Protein 1AL3 (pdb70)

Radius of gyration: 18.87 Å; Cα contacts (8 Å, |Δi|>4): 494; chains: 1; bounding box: 35×57×41 Å

Sequence (237 aa):
TWPDKKGSSLYVATTHTQARYALPGVIKGFIIERYPRRVSSLHMHQGSPTTQIIAAEAVSKGNADFAIATEALHLLYDDLVMLPCYHWNRSIVVVTPEHPLATKGSSVVSIEELAQQYPLVTYTFGFTGRSELDTAFNRAGLTTPRRIVFTATDADVIKTYVRLGLGVGVIASMAVVDPVSDPDLVKLDDAANNGGIFSHSTTKKIGFRRSTFLRSYMYDFIQRRFAPHLLTRDVVDTAVALRSNEDIEAMFKDIKLPEK

Secondary structure (DSSP, 8-state):
----EEEEEEEE-HHHHHHTSHHHHHHHHHH-TEEEEEEEE--HHHHHHHHHTT--SEEEESS---TTS-EEEEEEEEE-EEEEE-TTSTTTTTS---HHHHHTSEEEEEPTTSTTHHHHHHHHHHHT---EEEEEESSHHHHHHHHHHTS-EEEEEGGG--TTT-TTSEEEE-BTTB--EEEEEEEETTPPP-HHHHHHHHHH-TT--HHHHHHHHH---HHHHHHHHHHS---B-

Foldseek 3Di:
DDADAEEAEEEEEQCCVPQQPPVLVVVLCVVHVRYHYHYHYDAQAVQLVCQVVVNHQKYKYLFDHDPPFQKQKAFFFKWAKWKKAFCPDPCQVVLADAPVRQQPKAEAEADPRADPVVQVVVLCVVVVGDHNHDHHDRDDVVSVVVSVVVPIMYIGIVSSDDCPVCVRMGIRHCDPRTDITTIIMMGGLPRDDDDSNQVSVCSSHVVSHPVLVVVSSVDRPVVVNVVVCVPPDHHYD

Solvent-accessible surface area: 11518 Å² total; per-residue (Å²): 138,123,110,29,166,20,46,0,71,0,1,0,15,33,7,1,31,129,52,17,1,71,58,23,21,130,18,0,83,105,60,4,66,161,10,60,40,71,60,98,98,12,25,15,99,113,2,4,75,17,0,25,132,39,84,7,30,0,3,0,6,34,37,73,16,43,160,162,29,81,22,0,35,0,13,1,2,36,2,11,6,4,0,0,0,22,69,145,38,96,4,15,134,93,49,66,7,47,24,99,61,0,5,117,50,48,0,0,2,5,33,152,43,39,12,4,14,68,46,2,35,70,12,0,109,218,43,71,42,114,23,118,45,79,42,66,8,72,28,2,43,56,0,10,63,76,1,89,123,60,78,9,0,0,1,0,0,15,24,1,3,52,112,137,81,7,99,63,13,39,91,2,89,0,87,85,27,8,73,91,7,30,0,45,0,0,0,81,57,77,28,158,38,131,56,6,10,26,20,0,0,66,88,15,1,89,37,1,43,120,101,36,0,66,62,0,41,82,52,207,44,44,158,73,0,80,50,47,16,162,122,47,190,17,51,142,105

Structure (mmCIF, N/CA/C/O backbone):
data_1AL3
#
_entry.id   1AL3
#
_cell.length_a   66.380
_cell.length_b   107.530
_cell.length_c   32.740
_cell.angle_alpha   90.00
_cell.angle_beta   90.00
_cell.angle_gamma   90.00
#
_symmetry.space_group_name_H-M   'P 21 21 2'
#
loop_
_entity.id
_entity.type
_entity.pdbx_description
1 polymer 'CYS REGULON TRANSCRIPTIONAL ACTIVATOR CYSB'
2 non-polymer 'SULFATE ION'
3 water water
#
loop_
_atom_site.group_PDB
_atom_site.id
_atom_site.type_symbol
_atom_site.label_atom_id
_atom_site.label_alt_id
_atom_site.label_comp_id
_atom_site.label_asym_id
_atom_site.label_entity_id
_atom_site.label_seq_id
_atom_site.pdbx_PDB_ins_code
_atom_site.Cartn_x
_atom_site.Cartn_y
_atom_site.Cartn_z
_atom_site.occupancy
_atom_site.B_iso_or_equiv
_atom_site.auth_seq_id
_atom_site.auth_comp_id
_atom_site.auth_asym_id
_atom_site.auth_atom_id
_atom_site.pdbx_PDB_model_num
ATOM 1 N N . THR A 1 88 ? 10.530 84.067 17.445 1.00 57.00 88 THR A N 1
ATOM 2 C CA . THR A 1 88 ? 10.130 83.448 16.153 1.00 54.21 88 THR A CA 1
ATOM 3 C C . THR A 1 88 ? 10.667 84.266 14.986 1.00 53.62 88 THR A C 1
ATOM 4 O O . THR A 1 88 ? 11.259 85.334 15.177 1.00 53.55 88 THR A O 1
ATOM 8 N N . TRP A 1 89 ? 10.435 83.745 13.789 1.00 51.20 89 TRP A N 1
ATOM 9 C CA . TRP A 1 89 ? 10.913 84.346 12.550 1.00 51.66 89 TRP A CA 1
ATOM 10 C C . TRP A 1 89 ? 9.739 84.875 11.753 1.00 49.18 89 TRP A C 1
ATOM 11 O O . TRP A 1 89 ? 8.659 84.287 11.776 1.00 51.90 89 TRP A O 1
ATOM 22 N N . PRO A 1 90 ? 9.928 86.044 11.153 1.00 45.37 90 PRO A N 1
ATOM 23 C CA . PRO A 1 90 ? 8.942 86.763 10.379 1.00 41.58 90 PRO A CA 1
ATOM 24 C C . PRO A 1 90 ? 8.743 86.117 9.016 1.00 40.93 90 PRO A C 1
ATOM 25 O O . PRO A 1 90 ? 7.880 86.502 8.239 1.00 38.25 90 PRO A O 1
ATOM 29 N N . ASP A 1 91 ? 9.698 85.259 8.652 1.00 40.54 91 ASP A N 1
ATOM 30 C CA . ASP A 1 91 ? 9.708 84.763 7.270 1.00 42.00 91 ASP A CA 1
ATOM 31 C C . ASP A 1 91 ? 8.293 84.384 6.834 1.00 39.14 91 ASP A C 1
ATOM 32 O O . ASP A 1 91 ? 7.572 83.715 7.573 1.00 35.59 91 ASP A O 1
ATOM 37 N N A LYS A 1 92 ? 7.887 84.883 5.672 0.70 37.15 92 LYS A N 1
ATOM 38 N N B LYS A 1 92 ? 7.967 84.768 5.608 0.30 35.88 92 LYS A N 1
ATOM 39 C CA A LYS A 1 92 ? 6.570 84.491 5.170 0.70 35.99 92 LYS A CA 1
ATOM 40 C CA B LYS A 1 92 ? 6.640 84.587 5.046 0.30 32.98 92 LYS A CA 1
ATOM 41 C C A LYS A 1 92 ? 6.771 83.645 3.920 0.70 34.27 92 LYS A C 1
ATOM 42 C C B LYS A 1 92 ? 6.615 83.903 3.686 0.30 30.86 92 LYS A C 1
ATOM 43 O O A LYS A 1 92 ? 7.828 83.767 3.287 0.70 28.87 92 LYS A O 1
ATOM 44 O O B LYS A 1 92 ? 7.080 84.471 2.680 0.30 22.61 92 LYS A O 1
ATOM 55 N N . GLY A 1 93 ? 5.753 82.876 3.542 1.00 26.72 93 GLY A N 1
ATOM 56 C CA . GLY A 1 93 ? 5.967 82.044 2.308 1.00 23.28 93 GLY A CA 1
ATOM 57 C C . GLY A 1 93 ? 5.340 80.664 2.503 1.00 22.78 93 GLY A C 1
ATOM 58 O O . GLY A 1 93 ? 4.552 80.522 3.423 1.00 16.97 93 GLY A O 1
ATOM 59 N N A SER A 1 94 ? 5.601 79.738 1.601 0.50 19.06 94 SER A N 1
ATOM 60 N N B SER A 1 94 ? 5.828 79.727 1.704 0.50 21.12 94 SER A N 1
ATOM 61 C CA A SER A 1 94 ? 4.996 78.406 1.713 0.50 18.37 94 SER A CA 1
ATOM 62 C CA B SER A 1 94 ? 5.226 78.403 1.808 0.50 22.85 94 SER A CA 1
ATOM 63 C C A SER A 1 94 ? 6.101 77.366 1.700 0.50 16.24 94 SER A C 1
ATOM 64 C C B SER A 1 94 ? 6.139 77.264 1.421 0.50 21.39 94 SER A C 1
ATOM 65 O O A SER A 1 94 ? 7.244 77.709 1.378 0.50 11.30 94 SER A O 1
ATOM 66 O O B SER A 1 94 ? 7.251 77.447 0.892 0.50 15.35 94 SER A O 1
ATOM 71 N N . LEU A 1 95 ? 5.780 76.135 2.068 1.00 15.73 95 LEU A N 1
ATOM 72 C CA . LEU A 1 95 ? 6.775 75.054 2.069 1.00 16.95 95 LEU A CA 1
ATOM 73 C C . LEU A 1 95 ? 5.889 73.794 1.927 1.00 14.30 95 LEU A C 1
ATOM 74 O O . LEU A 1 95 ? 4.954 73.618 2.714 1.00 20.40 95 LEU A O 1
ATOM 79 N N . TYR A 1 96 ? 6.159 73.081 0.855 1.00 15.62 96 TYR A N 1
ATOM 80 C CA . TYR A 1 96 ? 5.340 71.905 0.524 1.00 17.66 96 TYR A CA 1
ATOM 81 C C . TYR A 1 96 ? 6.325 70.732 0.527 1.00 10.39 96 TYR A C 1
ATOM 82 O O . TYR A 1 96 ? 7.278 70.710 -0.218 1.00 16.98 96 TYR A O 1
ATOM 91 N N . VAL A 1 97 ? 6.075 69.797 1.454 1.00 17.47 97 VAL A N 1
ATOM 92 C CA . VAL A 1 97 ? 6.915 68.637 1.659 1.00 11.12 97 VAL A CA 1
ATOM 93 C C . VAL A 1 97 ? 6.086 67.384 1.346 1.00 13.20 97 VAL A C 1
ATOM 94 O O . VAL A 1 97 ? 4.974 67.342 1.772 1.00 14.57 97 VAL A O 1
ATOM 98 N N . ALA A 1 98 ? 6.680 66.501 0.548 1.00 12.26 98 ALA A N 1
ATOM 99 C CA . ALA A 1 98 ? 6.026 65.246 0.242 1.00 11.81 98 ALA A CA 1
ATOM 100 C C . ALA A 1 98 ? 6.892 64.133 0.831 1.00 14.45 98 ALA A C 1
ATOM 101 O O . ALA A 1 98 ? 8.062 64.151 0.663 1.00 10.44 98 ALA A O 1
ATOM 103 N N . THR A 1 99 ? 6.276 63.216 1.578 1.00 10.85 99 THR A N 1
ATOM 104 C CA . THR A 1 99 ? 7.126 62.187 2.195 1.00 12.29 99 THR A CA 1
ATOM 105 C C . THR A 1 99 ? 6.241 60.965 2.482 1.00 9.13 99 THR A C 1
ATOM 106 O O . THR A 1 99 ? 5.090 60.824 2.062 1.00 9.87 99 THR A O 1
ATOM 110 N N . THR A 1 100 ? 6.928 60.071 3.149 1.00 10.74 100 THR A N 1
ATOM 111 C CA . THR A 1 100 ? 6.389 58.731 3.338 1.00 11.21 100 THR A CA 1
ATOM 112 C C . THR A 1 100 ? 5.835 58.554 4.739 1.00 12.81 100 THR A C 1
ATOM 113 O O . THR A 1 100 ? 6.127 59.357 5.590 1.00 11.50 100 THR A O 1
ATOM 117 N N . HIS A 1 101 ? 5.175 57.445 4.985 1.00 10.04 101 HIS A N 1
ATOM 118 C CA . HIS A 1 101 ? 4.717 57.122 6.356 1.00 11.10 101 HIS A CA 1
ATOM 119 C C . HIS A 1 101 ? 5.966 57.075 7.232 1.00 13.54 101 HIS A C 1
ATOM 120 O O . HIS A 1 101 ? 5.861 57.594 8.348 1.00 12.47 101 HIS A O 1
ATOM 127 N N . THR A 1 102 ? 7.022 56.438 6.810 1.00 10.50 102 THR A N 1
ATOM 128 C CA . THR A 1 102 ? 8.222 56.262 7.626 1.00 11.91 102 THR A CA 1
ATOM 129 C C . THR A 1 102 ? 8.724 57.592 8.123 1.00 14.83 102 THR A C 1
ATOM 130 O O . THR A 1 102 ? 8.973 57.759 9.323 1.00 14.35 102 THR A O 1
ATOM 134 N N . GLN A 1 103 ? 8.872 58.521 7.167 1.00 9.94 103 GLN A N 1
ATOM 135 C CA . GLN A 1 103 ? 9.463 59.780 7.597 1.00 11.48 103 GLN A CA 1
ATOM 136 C C . GLN A 1 103 ? 8.510 60.584 8.441 1.00 9.19 103 GLN A C 1
ATOM 137 O O . GLN A 1 103 ? 8.859 61.095 9.488 1.00 12.92 103 GLN A O 1
ATOM 143 N N . ALA A 1 104 ? 7.246 60.579 8.073 1.00 11.44 104 ALA A N 1
ATOM 144 C CA . ALA A 1 104 ? 6.202 61.335 8.736 1.00 12.53 104 ALA A CA 1
ATOM 145 C C . ALA A 1 104 ? 5.939 60.838 10.147 1.00 14.72 104 ALA A C 1
ATOM 146 O O . ALA A 1 104 ? 5.806 61.668 11.006 1.00 11.61 104 ALA A O 1
ATOM 148 N N . ARG A 1 105 ? 6.003 59.562 10.386 1.00 11.53 105 ARG A N 1
ATOM 149 C CA . ARG A 1 105 ? 5.790 58.993 11.681 1.00 18.59 105 ARG A CA 1
ATOM 150 C C . ARG A 1 105 ? 7.035 59.027 12.550 1.00 16.50 105 ARG A C 1
ATOM 151 O O . ARG A 1 105 ? 6.797 59.261 13.730 1.00 19.01 105 ARG A O 1
ATOM 159 N N . TYR A 1 106 ? 8.172 58.628 12.035 1.00 14.58 106 TYR A N 1
ATOM 160 C CA . TYR A 1 106 ? 9.321 58.366 12.895 1.00 16.40 106 TYR A CA 1
ATOM 161 C C . TYR A 1 106 ? 10.415 59.406 12.827 1.00 18.18 106 TYR A C 1
ATOM 162 O O . TYR A 1 106 ? 11.271 59.330 13.697 1.00 21.31 106 TYR A O 1
ATOM 171 N N . ALA A 1 107 ? 10.520 60.147 11.736 1.00 13.15 107 ALA A N 1
ATOM 172 C CA . ALA A 1 107 ? 11.680 61.022 11.593 1.00 13.15 107 ALA A CA 1
ATOM 173 C C . ALA A 1 107 ? 11.268 62.480 11.687 1.00 15.46 107 ALA A C 1
ATOM 174 O O . ALA A 1 107 ? 12.141 63.310 12.014 1.00 19.27 107 ALA A O 1
ATOM 176 N N . LEU A 1 108 ? 10.137 62.903 11.175 1.00 12.83 108 LEU A N 1
ATOM 177 C CA . LEU A 1 108 ? 9.844 64.301 11.078 1.00 14.69 108 LEU A CA 1
ATOM 178 C C . LEU A 1 108 ? 9.122 65.001 12.200 1.00 12.05 108 LEU A C 1
ATOM 179 O O . LEU A 1 108 ? 9.107 66.242 12.142 1.00 13.91 108 LEU A O 1
ATOM 184 N N . PRO A 1 109 ? 8.318 64.387 13.031 1.00 16.87 109 PRO A N 1
ATOM 185 C CA . PRO A 1 109 ? 7.488 65.145 13.942 1.00 17.22 109 PRO A CA 1
ATOM 186 C C . PRO A 1 109 ? 8.186 66.262 14.698 1.00 14.72 109 PRO A C 1
ATOM 187 O O . PRO A 1 109 ? 7.526 67.308 14.739 1.00 16.53 109 PRO A O 1
ATOM 191 N N . GLY A 1 110 ? 9.352 66.003 15.220 1.00 14.58 110 GLY A N 1
ATOM 192 C CA . GLY A 1 110 ? 10.102 66.940 16.060 1.00 18.91 110 GLY A CA 1
ATOM 193 C C . GLY A 1 110 ? 10.574 68.095 15.175 1.00 19.15 110 GLY A C 1
ATOM 194 O O . GLY A 1 110 ? 10.532 69.274 15.549 1.00 17.02 110 GLY A O 1
ATOM 195 N N . VAL A 1 111 ? 11.005 67.730 13.949 1.00 17.32 111 VAL A N 1
ATOM 196 C CA . VAL A 1 111 ? 11.420 68.749 12.991 1.00 16.66 111 VAL A CA 1
ATOM 197 C C . VAL A 1 111 ? 10.310 69.650 12.549 1.00 18.62 111 VAL A C 1
ATOM 198 O O . VAL A 1 111 ? 10.421 70.880 12.612 1.00 19.46 111 VAL A O 1
ATOM 202 N N . ILE A 1 112 ? 9.105 69.131 12.321 1.00 14.44 112 ILE A N 1
ATOM 203 C CA . ILE A 1 112 ? 7.968 69.905 11.871 1.00 18.44 112 ILE A CA 1
ATOM 204 C C . ILE A 1 112 ? 7.526 70.774 13.044 1.00 14.64 112 ILE A C 1
ATOM 205 O O . ILE A 1 112 ? 7.288 71.943 12.869 1.00 15.50 112 ILE A O 1
ATOM 210 N N . LYS A 1 113 ? 7.373 70.137 14.212 1.00 15.66 113 LYS A N 1
ATOM 211 C CA . LYS A 1 113 ? 6.999 70.959 15.374 1.00 17.82 113 LYS A CA 1
ATOM 212 C C . LYS A 1 113 ? 7.917 72.165 15.533 1.00 19.02 113 LYS A C 1
ATOM 213 O O . LYS A 1 113 ? 7.485 73.246 15.911 1.00 21.16 113 LYS A O 1
ATOM 219 N N . GLY A 1 114 ? 9.199 71.915 15.572 1.00 16.25 114 GLY A N 1
ATOM 220 C CA . GLY A 1 114 ? 10.231 72.946 15.729 1.00 18.97 114 GLY A CA 1
ATOM 221 C C . GLY A 1 114 ? 10.204 73.974 14.597 1.00 21.48 114 GLY A C 1
ATOM 222 O O . GLY A 1 114 ? 10.366 75.185 14.823 1.00 22.34 114 GLY A O 1
ATOM 223 N N . PHE A 1 115 ? 9.935 73.550 13.354 1.00 16.70 115 PHE A N 1
ATOM 224 C CA . PHE A 1 115 ? 9.874 74.493 12.240 1.00 16.40 115 PHE A CA 1
ATOM 225 C C . PHE A 1 115 ? 8.661 75.400 12.350 1.00 20.96 115 PHE A C 1
ATOM 226 O O . PHE A 1 115 ? 8.731 76.613 12.087 1.00 20.21 115 PHE A O 1
ATOM 234 N N A ILE A 1 116 ? 7.533 74.810 12.781 0.50 17.49 116 ILE A N 1
ATOM 235 N N B ILE A 1 116 ? 7.508 74.817 12.744 0.50 17.26 116 ILE A N 1
ATOM 236 C CA A ILE A 1 116 ? 6.324 75.595 12.868 0.50 20.38 116 ILE A CA 1
ATOM 237 C CA B ILE A 1 116 ? 6.340 75.685 12.803 0.50 20.44 116 ILE A CA 1
ATOM 238 C C A ILE A 1 116 ? 6.408 76.624 13.998 0.50 25.86 116 ILE A C 1
ATOM 239 C C B ILE A 1 116 ? 6.536 76.695 13.937 0.50 25.58 116 ILE A C 1
ATOM 240 O O A ILE A 1 116 ? 5.761 77.678 13.926 0.50 18.34 116 ILE A O 1
ATOM 241 O O B ILE A 1 116 ? 6.575 77.894 13.625 0.50 21.92 116 ILE A O 1
ATOM 250 N N . GLU A 1 117 ? 7.171 76.244 15.023 1.00 26.35 117 GLU A N 1
ATOM 251 C CA . GLU A 1 117 ? 7.286 77.152 16.191 1.00 27.64 117 GLU A CA 1
ATOM 252 C C . GLU A 1 117 ? 8.128 78.315 15.733 1.00 27.09 117 GLU A C 1
ATOM 253 O O . GLU A 1 117 ? 7.942 79.489 16.057 1.00 30.05 117 GLU A O 1
ATOM 259 N N . ARG A 1 118 ? 9.132 78.013 14.937 1.00 25.54 118 ARG A N 1
ATOM 260 C CA . ARG A 1 118 ? 10.115 78.960 14.473 1.00 26.22 118 ARG A CA 1
ATOM 261 C C . ARG A 1 118 ? 9.591 79.881 13.386 1.00 28.43 118 ARG A C 1
ATOM 262 O O . ARG A 1 118 ? 9.998 81.046 13.407 1.00 27.37 118 ARG A O 1
ATOM 270 N N . TYR A 1 119 ? 8.760 79.377 12.461 1.00 22.82 119 TYR A N 1
ATOM 271 C CA . TYR A 1 119 ? 8.284 80.135 11.326 1.00 19.02 119 TYR A CA 1
ATOM 272 C C . TYR A 1 119 ? 6.763 80.085 11.252 1.00 19.12 119 TYR A C 1
ATOM 273 O O . TYR A 1 119 ? 6.171 79.440 10.374 1.00 19.77 119 TYR A O 1
ATOM 282 N N . PRO A 1 120 ? 6.086 80.804 12.125 1.00 25.21 120 PRO A N 1
ATOM 283 C CA . PRO A 1 120 ? 4.633 80.837 12.160 1.00 26.17 120 PRO A CA 1
ATOM 284 C C . PRO A 1 120 ? 3.931 81.459 10.983 1.00 29.54 120 PRO A C 1
ATOM 285 O O . PRO A 1 120 ? 2.713 81.284 10.903 1.00 30.00 120 PRO A O 1
ATOM 289 N N A ARG A 1 121 ? 4.615 82.183 10.119 0.40 23.74 121 ARG A N 1
ATOM 290 N N B ARG A 1 121 ? 4.574 82.161 10.074 0.60 22.74 121 ARG A N 1
ATOM 291 C CA A ARG A 1 121 ? 3.976 82.771 8.956 0.40 23.73 121 ARG A CA 1
ATOM 292 C CA B ARG A 1 121 ? 3.965 82.750 8.900 0.60 24.61 121 ARG A CA 1
ATOM 293 C C A ARG A 1 121 ? 4.194 81.872 7.731 0.40 23.12 121 ARG A C 1
ATOM 294 C C B ARG A 1 121 ? 4.482 82.065 7.622 0.60 24.50 121 ARG A C 1
ATOM 295 O O A ARG A 1 121 ? 3.563 82.136 6.707 0.40 18.66 121 ARG A O 1
ATOM 296 O O B ARG A 1 121 ? 4.536 82.593 6.504 0.60 20.32 121 ARG A O 1
ATOM 311 N N . VAL A 1 122 ? 5.111 80.906 7.869 1.00 20.49 122 VAL A N 1
ATOM 312 C CA . VAL A 1 122 ? 5.357 80.016 6.727 1.00 17.34 122 VAL A CA 1
ATOM 313 C C . VAL A 1 122 ? 4.278 78.916 6.684 1.00 19.37 122 VAL A C 1
ATOM 314 O O . VAL A 1 122 ? 4.056 78.222 7.659 1.00 21.97 122 VAL A O 1
ATOM 318 N N A SER A 1 123 ? 3.483 78.904 5.619 0.30 19.29 123 SER A N 1
ATOM 319 N N B SER A 1 123 ? 3.613 78.925 5.538 0.70 17.32 123 SER A N 1
ATOM 320 C CA A SER A 1 123 ? 2.336 77.994 5.523 0.30 20.34 123 SER A CA 1
ATOM 321 C CA B SER A 1 123 ? 2.521 78.002 5.264 0.70 21.05 123 SER A CA 1
ATOM 322 C C A SER A 1 123 ? 2.764 76.645 4.964 0.30 19.03 123 SER A C 1
ATOM 323 C C B SER A 1 123 ? 3.115 76.639 4.961 0.70 17.89 123 SER A C 1
ATOM 324 O O A SER A 1 123 ? 2.893 76.472 3.759 0.30 16.74 123 SER A O 1
ATOM 325 O O B SER A 1 123 ? 3.721 76.478 3.918 0.70 17.85 123 SER A O 1
ATOM 330 N N . LEU A 1 124 ? 2.931 75.689 5.867 1.00 18.53 124 LEU A N 1
ATOM 331 C CA . LEU A 1 124 ? 3.507 74.383 5.641 1.00 18.91 124 LEU A CA 1
ATOM 332 C C . LEU A 1 124 ? 2.433 73.436 5.166 1.00 18.13 124 LEU A C 1
ATOM 333 O O . LEU A 1 124 ? 1.396 73.301 5.808 1.00 19.47 124 LEU A O 1
ATOM 338 N N . HIS A 1 125 ? 2.755 72.766 4.081 1.00 10.77 125 HIS A N 1
ATOM 339 C CA . HIS A 1 125 ? 1.791 71.789 3.518 1.00 14.89 125 HIS A CA 1
ATOM 340 C C . HIS A 1 125 ? 2.655 70.499 3.457 1.00 13.35 125 HIS A C 1
ATOM 341 O O . HIS A 1 125 ? 3.784 70.534 3.067 1.00 17.53 125 HIS A O 1
ATOM 348 N N . MET A 1 126 ? 1.968 69.418 3.808 1.00 13.69 126 MET A N 1
ATOM 349 C CA . MET A 1 126 ? 2.635 68.156 3.795 1.00 17.53 126 MET A CA 1
ATOM 350 C C . MET A 1 126 ? 1.654 67.162 3.179 1.00 13.63 126 MET A C 1
ATOM 351 O O . MET A 1 126 ? 0.451 67.279 3.138 1.00 17.29 126 MET A O 1
ATOM 356 N N . HIS A 1 127 ? 2.313 66.345 2.335 1.00 13.82 127 HIS A N 1
ATOM 357 C CA . HIS A 1 127 ? 1.619 65.227 1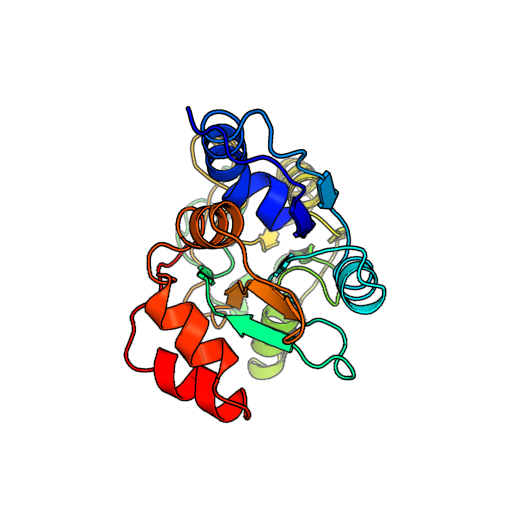.799 1.00 14.32 127 HIS A CA 1
ATOM 358 C C . HIS A 1 127 ? 2.469 64.016 1.919 1.00 14.45 127 HIS A C 1
ATOM 359 O O . HIS A 1 127 ? 3.631 64.001 1.534 1.00 16.15 127 HIS A O 1
ATOM 366 N N . GLN A 1 128 ? 1.749 63.125 2.616 1.00 16.07 128 GLN A N 1
ATOM 367 C CA . GLN A 1 128 ? 2.307 61.843 2.989 1.00 11.04 128 GLN A CA 1
ATOM 368 C C . GLN A 1 128 ? 1.622 60.845 1.988 1.00 12.92 128 GLN A C 1
ATOM 369 O O . GLN A 1 128 ? 0.407 60.696 1.972 1.00 13.59 128 GLN A O 1
ATOM 375 N N . GLY A 1 129 ? 2.505 60.014 1.463 1.00 12.96 129 GLY A N 1
ATOM 376 C CA . GLY A 1 129 ? 1.888 58.907 0.688 1.00 17.01 129 GLY A CA 1
ATOM 377 C C . GLY A 1 129 ? 2.974 57.989 0.150 1.00 11.23 129 GLY A C 1
ATOM 378 O O . GLY A 1 129 ? 4.038 57.820 0.723 1.00 14.35 129 GLY A O 1
ATOM 379 N N . SER A 1 130 ? 2.605 57.428 -1.028 1.00 12.25 130 SER A N 1
ATOM 380 C CA . SER A 1 130 ? 3.562 56.419 -1.534 1.00 12.43 130 SER A CA 1
ATOM 381 C C . SER A 1 130 ? 4.664 57.060 -2.352 1.00 14.13 130 SER A C 1
ATOM 382 O O . SER A 1 130 ? 4.538 58.173 -2.809 1.00 14.79 130 SER A O 1
ATOM 385 N N . PRO A 1 131 ? 5.673 56.283 -2.621 1.00 17.11 131 PRO A N 1
ATOM 386 C CA . PRO A 1 131 ? 6.787 56.758 -3.452 1.00 17.63 131 PRO A CA 1
ATOM 387 C C . PRO A 1 131 ? 6.298 57.307 -4.775 1.00 22.46 131 PRO A C 1
ATOM 388 O O . PRO A 1 131 ? 6.856 58.275 -5.259 1.00 21.52 131 PRO A O 1
ATOM 392 N N A THR A 1 132 ? 5.255 56.653 -5.284 0.50 20.66 132 THR A N 1
ATOM 393 N N B THR A 1 132 ? 5.233 56.750 -5.360 0.50 22.64 132 THR A N 1
ATOM 394 C CA A THR A 1 132 ? 4.718 57.107 -6.565 0.50 18.34 132 THR A CA 1
ATOM 395 C CA B THR A 1 132 ? 4.765 57.230 -6.663 0.50 20.24 132 THR A CA 1
ATOM 396 C C A THR A 1 132 ? 4.137 58.499 -6.384 0.50 19.37 132 THR A C 1
ATOM 397 C C B THR A 1 132 ? 3.970 58.522 -6.537 0.50 19.61 132 THR A C 1
ATOM 398 O O A THR A 1 132 ? 4.566 59.415 -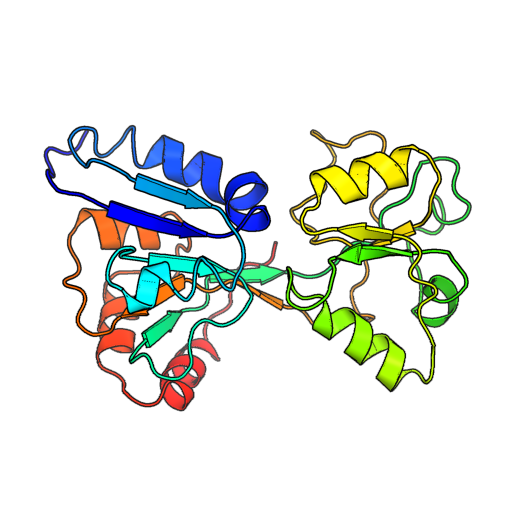7.101 0.50 23.01 132 THR A O 1
ATOM 399 O O B THR A 1 132 ? 3.900 59.372 -7.456 0.50 14.73 132 THR A O 1
ATOM 406 N N . GLN A 1 133 ? 3.238 58.683 -5.446 1.00 16.55 133 GLN A N 1
ATOM 407 C CA . GLN A 1 133 ? 2.597 59.959 -5.171 1.00 17.91 133 GLN A CA 1
ATOM 408 C C . GLN A 1 133 ? 3.645 61.040 -4.900 1.00 18.88 133 GLN A C 1
ATOM 409 O O . GLN A 1 133 ? 3.402 62.185 -5.307 1.00 16.65 133 GLN A O 1
ATOM 415 N N A ILE A 1 134 ? 4.745 60.685 -4.244 0.50 16.34 134 ILE A N 1
ATOM 416 N N B ILE A 1 134 ? 4.687 60.704 -4.136 0.50 13.00 134 ILE A N 1
ATOM 417 C CA A ILE A 1 134 ? 5.778 61.646 -3.872 0.50 21.11 134 ILE A CA 1
ATOM 418 C CA B ILE A 1 134 ? 5.726 61.686 -3.817 0.50 15.52 134 ILE A CA 1
ATOM 419 C C A ILE A 1 134 ? 6.702 61.988 -5.044 0.50 21.37 134 ILE A C 1
ATOM 420 C C B ILE A 1 134 ? 6.337 62.160 -5.143 0.50 14.98 134 ILE A C 1
ATOM 421 O O A ILE A 1 134 ? 7.398 63.008 -5.061 0.50 19.79 134 ILE A O 1
ATOM 422 O O B ILE A 1 134 ? 6.359 63.358 -5.422 0.50 7.35 134 ILE A O 1
ATOM 431 N N A ALA A 1 135 ? 6.758 61.116 -6.029 0.50 21.20 135 ALA A N 1
ATOM 432 N N B ALA A 1 135 ? 6.995 61.248 -5.840 0.50 13.19 135 ALA A N 1
ATOM 433 C CA A ALA A 1 135 ? 7.474 61.383 -7.276 0.50 21.27 135 ALA A CA 1
ATOM 434 C CA B ALA A 1 135 ? 7.518 61.546 -7.178 0.50 17.09 135 ALA A CA 1
ATOM 435 C C A ALA A 1 135 ? 6.599 62.317 -8.121 0.50 20.76 135 ALA A C 1
ATOM 436 C C B ALA A 1 135 ? 6.553 62.447 -7.957 0.50 18.83 135 ALA A C 1
ATOM 437 O O A ALA A 1 135 ? 7.076 63.287 -8.696 0.50 22.68 135 ALA A O 1
ATOM 438 O O B ALA A 1 135 ? 6.995 63.400 -8.598 0.50 20.87 135 ALA A O 1
ATOM 441 N N . GLU A 1 136 ? 5.303 62.055 -8.152 1.00 16.06 136 GLU A N 1
ATOM 442 C CA . GLU A 1 136 ? 4.349 62.849 -8.907 1.00 22.51 136 GLU A CA 1
ATOM 443 C C . GLU A 1 136 ? 4.152 64.277 -8.362 1.00 27.73 136 GLU A C 1
ATOM 444 O O . GLU A 1 136 ? 3.977 65.261 -9.110 1.00 21.66 136 GLU A O 1
ATOM 450 N N . ALA A 1 137 ? 4.235 64.435 -7.058 1.00 23.32 137 ALA A N 1
ATOM 451 C CA . ALA A 1 137 ? 4.026 65.787 -6.470 1.00 21.49 137 ALA A CA 1
ATOM 452 C C . ALA A 1 137 ? 5.255 66.612 -6.837 1.00 21.68 137 ALA A C 1
ATOM 453 O O . ALA A 1 137 ? 5.191 67.839 -7.019 1.00 22.35 137 ALA A O 1
ATOM 455 N N . VAL A 1 138 ? 6.415 66.002 -6.747 1.00 16.77 138 VAL A N 1
ATOM 456 C CA . VAL A 1 138 ? 7.618 66.711 -7.141 1.00 21.85 138 VAL A CA 1
ATOM 457 C C . VAL A 1 138 ? 7.598 67.019 -8.646 1.00 23.37 138 VAL A C 1
ATOM 458 O O . VAL A 1 138 ? 7.884 68.177 -8.977 1.00 24.39 138 VAL A O 1
ATOM 462 N N . SER A 1 139 ? 7.161 66.090 -9.506 1.00 22.02 139 SER A N 1
ATOM 463 C CA . SER A 1 139 ? 7.223 66.394 -10.958 1.00 21.60 139 SER A CA 1
ATOM 464 C C . SER A 1 139 ? 6.283 67.515 -11.340 1.00 23.21 139 SER A C 1
ATOM 465 O O . SER A 1 139 ? 6.627 68.297 -12.229 1.00 22.85 139 SER A O 1
ATOM 468 N N . LYS A 1 140 ? 5.075 67.542 -10.767 1.00 21.29 140 LYS A N 1
ATOM 469 C CA . LYS A 1 140 ? 4.025 68.501 -11.054 1.00 24.39 140 LYS A CA 1
ATOM 470 C C . LYS A 1 140 ? 4.297 69.900 -10.471 1.00 31.19 140 LYS A C 1
ATOM 471 O O . LYS A 1 140 ? 3.481 70.793 -10.749 1.00 29.58 140 LYS A O 1
ATOM 477 N N . GLY A 1 141 ? 5.299 69.970 -9.624 1.00 25.73 141 GLY A N 1
ATOM 478 C CA . GLY A 1 141 ? 5.764 71.187 -9.000 1.00 32.58 141 GLY A CA 1
ATOM 479 C C . GLY A 1 141 ? 4.936 71.539 -7.777 1.00 32.11 141 GLY A C 1
ATOM 480 O O . GLY A 1 141 ? 4.977 72.643 -7.256 1.00 35.33 141 GLY A O 1
ATOM 481 N N . ASN A 1 142 ? 4.198 70.570 -7.278 1.00 26.88 142 ASN A N 1
ATOM 482 C CA . ASN A 1 142 ? 3.295 70.670 -6.150 1.00 28.99 142 ASN A CA 1
ATOM 483 C C . ASN A 1 142 ? 3.975 70.323 -4.828 1.00 31.78 142 ASN A C 1
ATOM 484 O O . ASN A 1 142 ? 3.273 70.276 -3.794 1.00 35.33 142 ASN A O 1
ATOM 489 N N . ALA A 1 143 ? 5.247 69.930 -4.849 1.00 23.07 143 ALA A N 1
ATOM 490 C CA . ALA A 1 143 ? 6.004 69.719 -3.633 1.00 22.75 143 ALA A CA 1
ATOM 491 C C . ALA A 1 143 ? 7.372 70.381 -3.830 1.00 17.81 143 ALA A C 1
ATOM 492 O O . ALA A 1 143 ? 7.916 70.299 -4.928 1.00 19.77 143 ALA A O 1
ATOM 494 N N . ASP A 1 144 ? 7.846 71.113 -2.863 1.00 13.62 144 ASP A N 1
ATOM 495 C CA . ASP A 1 144 ? 9.170 71.721 -2.934 1.00 15.68 144 ASP A CA 1
ATOM 496 C C . ASP A 1 144 ? 10.174 70.589 -2.653 1.00 13.86 144 ASP A C 1
ATOM 497 O O . ASP A 1 144 ? 11.287 70.643 -3.172 1.00 20.20 144 ASP A O 1
ATOM 502 N N . PHE A 1 145 ? 9.916 69.784 -1.618 1.00 17.20 145 PHE A N 1
ATOM 503 C CA . PHE A 1 145 ? 10.908 68.780 -1.232 1.00 17.31 145 PHE A CA 1
ATOM 504 C C . PHE A 1 145 ? 10.221 67.425 -1.029 1.00 13.32 145 PHE A C 1
ATOM 505 O O . PHE A 1 145 ? 9.079 67.361 -0.597 1.00 18.00 145 PHE A O 1
ATOM 513 N N . ALA A 1 146 ? 10.963 66.401 -1.487 1.00 11.84 146 ALA A N 1
ATOM 514 C CA . ALA A 1 146 ? 10.500 65.038 -1.217 1.00 17.30 146 ALA A CA 1
ATOM 515 C C . ALA A 1 146 ? 11.494 64.473 -0.206 1.00 15.01 146 ALA A C 1
ATOM 516 O O . ALA A 1 146 ? 12.697 64.597 -0.378 1.00 15.69 146 ALA A O 1
ATOM 518 N N . ILE A 1 147 ? 10.997 63.648 0.732 1.00 15.34 147 ILE A N 1
ATOM 519 C CA . ILE A 1 147 ? 11.870 62.991 1.694 1.00 12.67 147 ILE A CA 1
ATOM 520 C C . ILE A 1 147 ? 11.474 61.514 1.731 1.00 12.11 147 ILE A C 1
ATOM 521 O O . ILE A 1 147 ? 10.337 61.204 2.070 1.00 13.17 147 ILE A O 1
ATOM 526 N N . ALA A 1 148 ? 12.364 60.702 1.274 1.00 13.00 148 ALA A N 1
ATOM 527 C CA . ALA A 1 148 ? 12.074 59.252 1.136 1.00 12.82 148 ALA A CA 1
ATOM 528 C C . ALA A 1 148 ? 13.366 58.506 0.936 1.00 17.27 148 ALA A C 1
ATOM 529 O O . ALA A 1 148 ? 14.405 59.046 0.535 1.00 15.19 148 ALA A O 1
ATOM 531 N N . THR A 1 149 ? 13.154 57.193 1.096 1.00 15.15 149 THR A N 1
ATOM 532 C CA . THR A 1 149 ? 14.282 56.298 0.746 1.00 11.53 149 THR A CA 1
ATOM 533 C C . THR A 1 149 ? 14.121 55.947 -0.706 1.00 18.15 149 THR A C 1
ATOM 534 O O . THR A 1 149 ? 15.107 55.938 -1.421 1.00 19.63 149 THR A O 1
ATOM 538 N N . GLU A 1 150 ? 12.909 55.687 -1.168 1.00 17.48 150 GLU A N 1
ATOM 539 C CA . GLU A 1 150 ? 12.723 55.212 -2.536 1.00 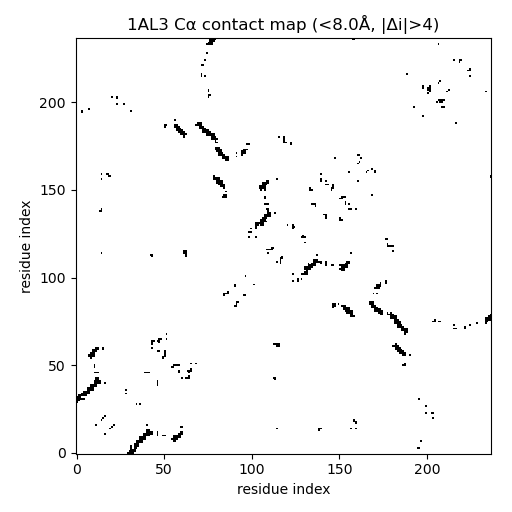25.00 150 GLU A CA 1
ATOM 540 C C . GLU A 1 150 ? 12.823 56.363 -3.506 1.00 24.33 150 GLU A C 1
ATOM 541 O O . GLU A 1 150 ? 12.493 57.501 -3.199 1.00 27.67 150 GLU A O 1
ATOM 547 N N . ALA A 1 151 ? 13.355 56.047 -4.673 1.00 32.03 151 ALA A N 1
ATOM 548 C CA . ALA A 1 151 ? 13.620 57.031 -5.738 1.00 31.95 151 ALA A CA 1
ATOM 549 C C . ALA A 1 151 ? 12.367 57.719 -6.257 1.00 34.43 151 ALA A C 1
ATOM 550 O O . ALA A 1 151 ? 11.266 57.166 -6.234 1.00 38.39 151 ALA A O 1
ATOM 552 N N . LEU A 1 152 ? 12.577 58.865 -6.878 1.00 31.79 152 LEU A N 1
ATOM 553 C CA . LEU A 1 152 ? 11.576 59.707 -7.504 1.00 30.01 152 LEU A CA 1
ATOM 554 C C . LEU A 1 152 ? 11.509 59.461 -9.016 1.00 29.89 152 LEU A C 1
ATOM 555 O O . LEU A 1 152 ? 12.172 58.522 -9.469 1.00 26.88 152 LEU A O 1
ATOM 560 N N . HIS A 1 153 ? 10.852 60.347 -9.784 1.00 25.08 153 HIS A N 1
ATOM 561 C CA . HIS A 1 153 ? 10.797 60.070 -11.227 1.00 27.31 153 HIS 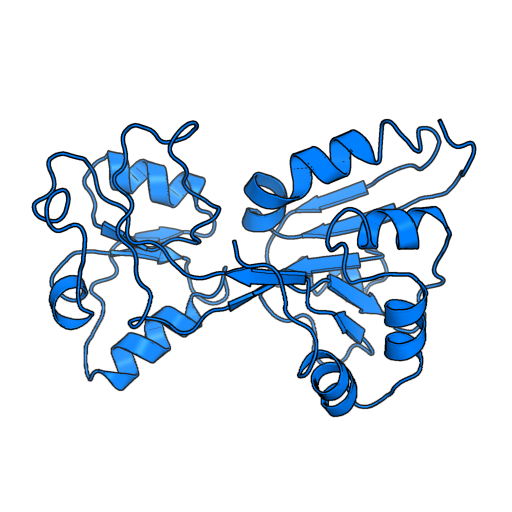A CA 1
ATOM 562 C C . HIS A 1 153 ? 12.175 60.342 -11.829 1.00 25.58 153 HIS A C 1
ATOM 563 O O . HIS A 1 153 ? 12.849 61.320 -11.517 1.00 24.96 153 HIS A O 1
ATOM 570 N N A LEU A 1 154 ? 12.557 59.461 -12.732 0.50 26.42 154 LEU A N 1
ATOM 571 N N B LEU A 1 154 ? 12.558 59.478 -12.745 0.50 25.85 154 LEU A N 1
ATOM 572 C CA A LEU A 1 154 ? 13.877 59.576 -13.351 0.50 27.15 154 LEU A CA 1
ATOM 573 C CA B LEU A 1 154 ? 13.869 59.559 -13.377 0.50 26.25 154 LEU A CA 1
ATOM 574 C C A LEU A 1 154 ? 13.982 60.743 -14.318 0.50 26.72 154 LEU A C 1
ATOM 575 C C B LEU A 1 154 ? 14.009 60.692 -14.391 0.50 26.60 154 LEU A C 1
ATOM 576 O O A LEU A 1 154 ? 15.023 61.382 -14.496 0.50 27.24 154 LEU A O 1
ATOM 577 O O B LEU A 1 154 ? 15.055 60.800 -15.051 0.50 28.28 154 LEU A O 1
ATOM 586 N N . TYR A 1 155 ? 12.868 61.093 -14.935 1.00 24.84 155 TYR A N 1
ATOM 587 C CA . TYR A 1 155 ? 12.817 62.147 -15.933 1.00 26.64 155 TYR A CA 1
ATOM 588 C C . TYR A 1 155 ? 12.899 63.563 -15.370 1.00 33.08 155 TYR A C 1
ATOM 589 O O . TYR A 1 155 ? 12.984 64.522 -16.173 1.00 26.98 155 TYR A O 1
ATOM 598 N N . ASP A 1 156 ? 12.827 63.682 -14.034 1.00 23.96 156 ASP A N 1
ATOM 599 C CA . ASP A 1 156 ? 12.954 65.037 -13.478 1.00 28.54 156 ASP A CA 1
ATOM 600 C C . ASP A 1 156 ? 14.441 65.363 -13.264 1.00 25.71 156 ASP A C 1
ATOM 601 O O . ASP A 1 156 ? 15.275 64.505 -13.082 1.00 25.28 156 ASP A O 1
ATOM 606 N N . ASP A 1 157 ? 14.691 66.676 -13.241 1.00 28.29 157 ASP A N 1
ATOM 607 C CA . ASP A 1 157 ? 16.057 67.166 -12.986 1.00 28.75 157 ASP A CA 1
ATOM 608 C C . ASP A 1 157 ? 16.176 67.430 -11.482 1.00 25.06 157 ASP A C 1
ATOM 609 O O . ASP A 1 157 ? 15.901 68.525 -10.976 1.00 27.35 157 ASP A O 1
ATOM 614 N N . LEU A 1 158 ? 16.554 66.397 -10.740 1.00 25.21 158 LEU A N 1
ATOM 615 C CA . LEU A 1 158 ? 16.456 66.506 -9.287 1.00 24.47 158 LEU A CA 1
ATOM 616 C C . LEU A 1 158 ? 17.823 66.535 -8.633 1.00 23.48 158 LEU A C 1
ATOM 617 O O . LEU A 1 158 ? 18.820 65.948 -9.089 1.00 25.30 158 LEU A O 1
ATOM 622 N N . VAL A 1 159 ? 17.852 67.241 -7.512 1.00 19.13 159 VAL A N 1
ATOM 623 C CA . VAL A 1 159 ? 19.034 67.241 -6.661 1.00 18.31 159 VAL A CA 1
ATOM 624 C C . VAL A 1 159 ? 18.655 66.282 -5.521 1.00 22.17 159 VAL A C 1
ATOM 625 O O . VAL A 1 159 ? 17.635 66.569 -4.881 1.00 22.50 159 VAL A O 1
ATOM 631 N N . MET A 1 160 ? 19.440 65.253 -5.246 1.00 18.00 160 MET A N 1
ATOM 632 C CA . MET A 1 160 ? 19.107 64.336 -4.169 1.00 19.37 160 MET A CA 1
ATOM 633 C C . MET A 1 160 ? 20.213 64.340 -3.124 1.00 18.73 160 MET A C 1
ATOM 634 O O . MET A 1 160 ? 21.392 64.130 -3.444 1.00 29.59 160 MET A O 1
ATOM 639 N N . LEU A 1 161 ? 19.834 64.661 -1.893 1.00 17.52 161 LEU A N 1
ATOM 640 C CA . LEU A 1 161 ? 20.893 64.664 -0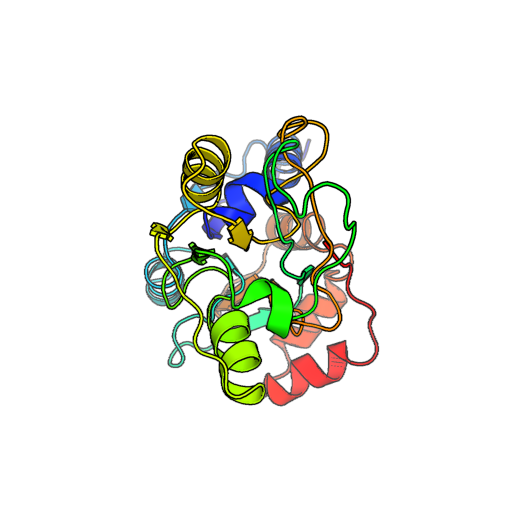.921 1.00 16.48 161 LEU A CA 1
ATOM 641 C C . LEU A 1 161 ? 20.670 63.588 0.130 1.00 17.89 161 LEU A C 1
ATOM 642 O O . LEU A 1 161 ? 19.602 63.469 0.718 1.00 18.37 161 LEU A O 1
ATOM 647 N N . PRO A 1 162 ? 21.687 62.945 0.640 1.00 25.13 162 PRO A N 1
ATOM 648 C CA . PRO A 1 162 ? 21.562 61.962 1.695 1.00 24.29 162 PRO A CA 1
ATOM 649 C C . PRO A 1 162 ? 21.419 62.623 3.055 1.00 24.97 162 PRO A C 1
ATOM 650 O O . PRO A 1 162 ? 22.143 63.520 3.470 1.00 28.00 162 PRO A O 1
ATOM 654 N N . CYS A 1 163 ? 20.433 62.090 3.779 1.00 20.65 163 CYS A N 1
ATOM 655 C CA . CYS A 1 163 ? 20.086 62.577 5.104 1.00 20.39 163 CYS A CA 1
ATOM 656 C C . CYS A 1 163 ? 20.606 61.599 6.151 1.00 20.88 163 CYS A C 1
ATOM 657 O O . CYS A 1 163 ? 21.179 62.121 7.087 1.00 19.87 163 CYS A O 1
ATOM 660 N N . TYR A 1 164 ? 20.229 60.335 6.064 1.00 17.30 164 TYR A N 1
ATOM 661 C CA . TYR A 1 164 ? 20.733 59.376 7.049 1.00 13.09 164 TYR A CA 1
ATOM 662 C C . TYR A 1 164 ? 20.636 57.963 6.449 1.00 18.33 164 TYR A C 1
ATOM 663 O O . TYR A 1 164 ? 19.945 57.711 5.444 1.00 16.70 164 TYR A O 1
ATOM 672 N N . HIS A 1 165 ? 21.408 57.109 7.079 1.00 18.29 165 HIS A N 1
ATOM 673 C CA . HIS A 1 165 ? 21.456 55.682 6.791 1.00 19.06 165 HIS A CA 1
ATOM 674 C C . HIS A 1 165 ? 20.559 54.994 7.801 1.00 19.70 165 HIS A C 1
ATOM 675 O O . HIS A 1 165 ? 20.402 55.421 8.910 1.00 19.53 165 HIS A O 1
ATOM 682 N N . TRP A 1 166 ? 19.984 53.839 7.363 1.00 17.18 166 TRP A N 1
ATOM 683 C CA . TRP A 1 166 ? 19.132 53.101 8.263 1.00 20.29 166 TRP A CA 1
ATOM 684 C C . TRP A 1 166 ? 19.180 51.655 7.757 1.00 15.11 166 TRP A C 1
ATOM 685 O O . TRP A 1 166 ? 19.514 51.391 6.605 1.00 16.89 166 TRP A O 1
ATOM 696 N N . ASN A 1 167 ? 18.872 50.795 8.697 1.00 15.09 167 ASN A N 1
ATOM 697 C CA . ASN A 1 167 ? 18.718 49.398 8.345 1.00 11.12 167 ASN A CA 1
ATOM 698 C C . ASN A 1 167 ? 17.499 48.791 9.044 1.00 12.91 167 ASN A C 1
ATOM 699 O O . ASN A 1 167 ? 16.710 49.536 9.686 1.00 19.57 167 ASN A O 1
ATOM 704 N N . ARG A 1 168 ? 17.206 47.584 8.637 1.00 17.07 168 ARG A N 1
ATOM 705 C CA . ARG A 1 168 ? 16.002 46.869 9.077 1.00 18.11 168 ARG A CA 1
ATOM 706 C C . ARG A 1 168 ? 16.269 46.275 10.460 1.00 18.05 168 ARG A C 1
ATOM 707 O O . ARG A 1 168 ? 17.402 46.092 10.859 1.00 21.08 168 ARG A O 1
ATOM 715 N N . SER A 1 169 ? 15.225 46.173 11.259 1.00 15.03 169 SER A N 1
ATOM 716 C CA . SER A 1 169 ? 15.281 45.440 12.501 1.00 15.93 169 SER A CA 1
ATOM 717 C C . SER A 1 169 ? 14.363 44.242 12.263 1.00 17.82 169 SER A C 1
ATOM 718 O O . SER A 1 169 ? 13.376 44.355 11.541 1.00 17.20 169 SER A O 1
ATOM 721 N N . ILE A 1 170 ? 14.594 43.245 13.097 1.00 14.51 170 ILE A N 1
ATOM 722 C CA . ILE A 1 170 ? 13.765 42.053 13.129 1.00 10.13 170 ILE A CA 1
ATOM 723 C C . ILE A 1 170 ? 12.988 42.212 14.442 1.00 17.07 170 ILE A C 1
ATOM 724 O O . ILE A 1 170 ? 13.561 42.451 15.499 1.00 19.04 170 ILE A O 1
ATOM 729 N N A VAL A 1 171 ? 11.665 42.177 14.318 0.50 10.70 171 VAL A N 1
ATOM 730 N N B VAL A 1 171 ? 11.663 42.186 14.308 0.50 12.15 171 VAL A N 1
ATOM 731 C CA A VAL A 1 171 ? 10.857 42.391 15.536 0.50 11.56 171 VAL A CA 1
ATOM 732 C CA B VAL A 1 171 ? 10.837 42.366 15.515 0.50 14.72 171 VAL A CA 1
ATOM 733 C C A VAL A 1 171 ? 9.899 41.238 15.767 0.50 15.56 171 VAL A C 1
ATOM 734 C C B VAL A 1 171 ? 9.933 41.168 15.739 0.50 16.71 171 VAL A C 1
ATOM 735 O O A VAL A 1 171 ? 9.171 40.750 14.895 0.50 14.32 171 VAL A O 1
ATOM 736 O O B VAL A 1 171 ? 9.435 40.475 14.836 0.50 14.45 171 VAL A O 1
ATOM 743 N N . VAL A 1 172 ? 9.867 40.782 17.022 1.00 13.85 172 VAL A N 1
ATOM 744 C CA . VAL A 1 172 ? 8.986 39.671 17.399 1.00 16.44 172 VAL A CA 1
ATOM 745 C C . VAL A 1 172 ? 8.424 39.992 18.785 1.00 17.44 172 VAL A C 1
ATOM 746 O O . VAL A 1 172 ? 8.841 40.963 19.397 1.00 17.23 172 VAL A O 1
ATOM 750 N N . THR A 1 173 ? 7.474 39.154 19.202 1.00 18.03 173 THR A N 1
ATOM 751 C CA . THR A 1 173 ? 6.935 39.332 20.520 1.00 18.08 173 THR A CA 1
ATOM 752 C C . THR A 1 173 ? 7.820 38.578 21.537 1.00 22.18 173 THR A C 1
ATOM 753 O O . THR A 1 173 ? 8.644 37.832 21.126 1.00 22.38 173 THR A O 1
ATOM 757 N N . PRO A 1 174 ? 7.685 38.924 22.798 1.00 25.16 174 PRO A N 1
ATOM 758 C CA . PRO A 1 174 ? 8.546 38.433 23.871 1.00 29.46 174 PRO A CA 1
ATOM 759 C C . PRO A 1 174 ? 8.488 36.941 24.037 1.00 29.98 174 PRO A C 1
ATOM 760 O O . PRO A 1 174 ? 9.490 36.327 24.378 1.00 40.70 174 PRO A O 1
ATOM 764 N N . GLU A 1 175 ? 7.397 36.330 23.665 1.00 32.67 175 GLU A N 1
ATOM 765 C CA . GLU A 1 175 ? 7.174 34.889 23.720 1.00 41.41 175 GLU A CA 1
ATOM 766 C C . GLU A 1 175 ? 7.709 34.121 22.530 1.00 36.18 175 GLU A C 1
ATOM 767 O O . GLU A 1 175 ? 7.616 32.909 22.397 1.00 34.37 175 GLU A O 1
ATOM 773 N N . HIS A 1 176 ? 8.141 34.851 21.485 1.00 30.09 176 HIS A N 1
ATOM 774 C CA . HIS A 1 176 ? 8.635 34.173 20.295 1.00 24.83 176 HIS A CA 1
ATOM 775 C C . HIS A 1 176 ? 9.998 33.527 20.587 1.00 25.80 176 HIS A C 1
ATOM 776 O O . HIS A 1 176 ? 10.806 34.189 21.248 1.00 29.09 176 HIS A O 1
ATOM 783 N N . PRO A 1 177 ? 10.252 32.422 19.950 1.00 30.70 177 PRO A N 1
ATOM 784 C CA . PRO A 1 177 ? 11.494 31.681 20.094 1.00 34.84 177 PRO A CA 1
ATOM 785 C C . PRO A 1 177 ? 12.707 32.532 19.824 1.00 35.19 177 PRO A C 1
ATOM 786 O O . PRO A 1 177 ? 13.817 32.299 20.329 1.00 38.31 177 PRO A O 1
ATOM 790 N N . LEU A 1 178 ? 12.561 33.499 18.918 1.00 30.14 178 LEU A N 1
ATOM 791 C CA . LEU A 1 178 ? 13.722 34.359 18.658 1.00 25.87 178 LEU A CA 1
ATOM 792 C C . LEU A 1 178 ? 13.960 35.430 19.719 1.00 22.28 178 LEU A C 1
ATOM 793 O O . LEU A 1 178 ? 15.017 36.076 19.765 1.00 29.41 178 LEU A O 1
ATOM 798 N N . ALA A 1 179 ? 12.965 35.729 20.536 1.00 24.45 179 ALA A N 1
ATOM 799 C CA . ALA A 1 179 ? 12.996 36.857 21.461 1.00 28.32 179 ALA A CA 1
ATOM 800 C C . ALA A 1 179 ? 14.230 36.807 22.371 1.00 32.71 179 ALA A C 1
ATOM 801 O O . ALA A 1 179 ? 14.667 37.886 22.757 1.00 41.80 179 ALA A O 1
ATOM 803 N N . THR A 1 180 ? 14.724 35.614 22.710 1.00 31.13 180 THR A N 1
ATOM 804 C CA . THR A 1 180 ? 15.889 35.615 23.613 1.00 36.45 180 THR A CA 1
ATOM 805 C C . THR A 1 180 ? 17.191 35.395 22.833 1.00 42.10 180 THR A C 1
ATOM 806 O O . THR A 1 180 ? 18.294 35.288 23.413 1.00 35.88 180 THR A O 1
ATOM 810 N N . LYS A 1 181 ? 17.072 35.284 21.504 1.00 38.91 181 LYS A N 1
ATOM 811 C CA . LYS A 1 181 ? 18.274 34.961 20.724 1.00 42.64 181 LYS A CA 1
ATOM 812 C C . LYS A 1 181 ? 19.119 36.195 20.496 1.00 42.90 181 LYS A C 1
ATOM 813 O O . LYS A 1 181 ? 20.307 36.005 20.258 1.00 41.46 181 LYS A O 1
ATOM 819 N N . GLY A 1 182 ? 18.542 37.383 20.609 1.00 38.50 182 GLY A N 1
ATOM 820 C CA . GLY A 1 182 ? 19.295 38.609 20.418 1.00 43.67 182 GLY A CA 1
ATOM 821 C C . GLY A 1 182 ? 19.712 38.821 18.969 1.00 44.98 182 GLY A C 1
ATOM 822 O O . GLY A 1 182 ? 19.705 39.943 18.445 1.00 43.95 182 GLY A O 1
ATOM 823 N N A SER A 1 183 ? 20.006 37.693 18.324 0.70 43.43 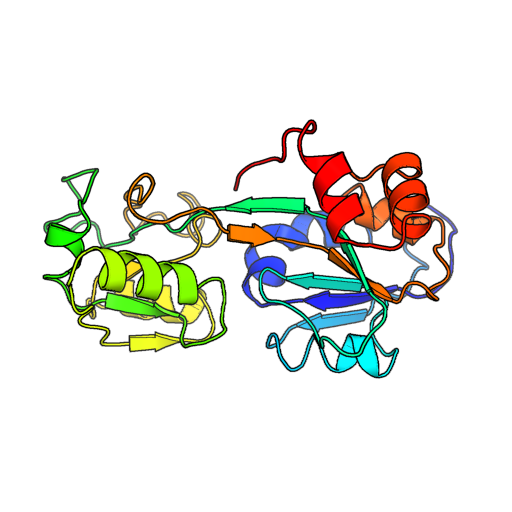183 SER A N 1
ATOM 824 N N B SER A 1 183 ? 20.143 37.745 18.306 0.30 41.84 183 SER A N 1
ATOM 825 C CA A SER A 1 183 ? 20.476 37.685 16.954 0.70 42.61 183 SER A CA 1
ATOM 826 C CA B SER A 1 183 ? 20.589 37.870 16.923 0.30 38.98 183 SER A CA 1
ATOM 827 C C A SER A 1 183 ? 19.772 36.658 16.072 0.70 39.41 183 SER A C 1
ATOM 828 C C B SER A 1 183 ? 20.138 36.701 16.057 0.30 37.38 183 SER A C 1
ATOM 829 O O A SER A 1 183 ? 19.151 35.705 16.531 0.70 38.60 183 SER A O 1
ATOM 830 O O B SER A 1 183 ? 19.998 35.572 16.507 0.30 37.55 183 SER A O 1
ATOM 835 N N A VAL A 1 184 ? 19.929 36.829 14.765 0.50 37.31 184 VAL A N 1
ATOM 836 N N B VAL A 1 184 ? 19.922 36.996 14.783 0.50 35.71 184 VAL A N 1
ATOM 837 C CA A VAL A 1 184 ? 19.340 35.957 13.763 0.50 32.49 184 VAL A CA 1
ATOM 838 C CA B VAL A 1 184 ? 19.533 36.017 13.785 0.50 32.74 184 VAL A CA 1
ATOM 839 C C A VAL A 1 184 ? 20.096 36.032 12.436 0.50 30.35 184 VAL A C 1
ATOM 840 C C B VAL A 1 184 ? 20.528 36.023 12.616 0.50 29.08 184 VAL A C 1
ATOM 841 O O A VAL A 1 184 ? 20.225 37.107 11.845 0.50 29.84 184 VAL A O 1
ATOM 842 O O B VAL A 1 184 ? 21.025 37.066 12.173 0.50 28.19 184 VAL A O 1
ATOM 849 N N . SER A 1 185 ? 20.543 34.895 11.903 1.00 26.28 185 SER A N 1
ATOM 850 C CA . SER A 1 185 ? 21.151 34.854 10.590 1.00 22.06 185 SER A CA 1
ATOM 851 C C . SER A 1 185 ? 19.997 34.848 9.591 1.00 16.40 185 SER A C 1
ATOM 852 O O . SER A 1 185 ? 18.837 34.462 9.862 1.00 22.97 185 SER A O 1
ATOM 855 N N . ILE A 1 186 ? 20.381 35.090 8.348 1.00 21.51 186 ILE A N 1
ATOM 856 C CA . ILE A 1 186 ? 19.410 35.056 7.258 1.00 19.87 186 ILE A CA 1
ATOM 857 C C . ILE A 1 186 ? 18.840 33.665 7.070 1.00 20.83 186 ILE A C 1
ATOM 858 O O . ILE A 1 186 ? 17.658 33.510 6.793 1.00 20.16 186 ILE A O 1
ATOM 863 N N . GLU A 1 187 ? 19.684 32.649 7.382 1.00 21.68 187 GLU A N 1
ATOM 864 C CA . GLU A 1 187 ? 19.145 31.278 7.199 1.00 23.68 187 GLU A CA 1
ATOM 865 C C . GLU A 1 187 ? 18.068 30.978 8.217 1.00 18.70 187 GLU A C 1
ATOM 866 O O . GLU A 1 187 ? 17.002 30.412 7.932 1.00 26.58 187 GLU A O 1
ATOM 872 N N . GLU A 1 188 ? 18.277 31.497 9.425 1.00 18.65 188 GLU A N 1
ATOM 873 C CA . GLU A 1 188 ? 17.316 31.323 10.515 1.00 19.88 188 GLU A CA 1
ATOM 874 C C . GLU A 1 188 ? 16.079 32.159 10.201 1.00 21.86 188 GLU A C 1
ATOM 875 O O . GLU A 1 188 ? 14.978 31.645 10.232 1.00 20.51 188 GLU A O 1
ATOM 881 N N . LEU A 1 189 ? 16.309 33.396 9.799 1.00 19.25 189 LEU A N 1
ATOM 882 C CA . LEU A 1 189 ? 15.114 34.220 9.447 1.00 20.43 189 LEU A CA 1
ATOM 883 C C . LEU A 1 189 ? 14.246 33.591 8.399 1.00 19.23 189 LEU A C 1
ATOM 884 O O . LEU A 1 189 ? 13.037 33.777 8.392 1.00 23.17 189 LEU A O 1
ATOM 889 N N . ALA A 1 190 ? 14.827 32.949 7.371 1.00 21.63 190 ALA A N 1
ATOM 890 C CA . ALA A 1 190 ? 14.126 32.288 6.297 1.00 22.49 190 ALA A CA 1
ATOM 891 C C . ALA A 1 190 ? 13.188 31.193 6.759 1.00 22.13 190 ALA A C 1
ATOM 892 O O . ALA A 1 190 ? 12.269 30.927 5.985 1.00 24.50 190 ALA A O 1
ATOM 894 N N A GLN A 1 191 ? 13.327 30.654 7.957 0.50 21.24 191 GLN A N 1
ATOM 895 N N B GLN A 1 191 ? 13.336 30.667 7.965 0.50 23.37 191 GLN A N 1
ATOM 896 C CA A GLN A 1 191 ? 12.365 29.608 8.351 0.50 18.54 191 GLN A CA 1
ATOM 897 C CA B GLN A 1 191 ? 12.411 29.625 8.426 0.50 23.59 191 GLN A CA 1
ATOM 898 C C A GLN A 1 191 ? 11.062 30.153 8.907 0.50 20.13 191 GLN A C 1
ATOM 899 C C B GLN A 1 191 ? 11.219 30.145 9.214 0.50 23.17 191 GLN A C 1
ATOM 900 O O A GLN A 1 191 ? 10.117 29.345 9.006 0.50 15.37 191 GLN A O 1
ATOM 901 O O B GLN A 1 191 ? 10.483 29.337 9.810 0.50 20.47 191 GLN A O 1
ATOM 912 N N . TYR A 1 192 ? 10.971 31.462 9.225 1.00 16.41 192 TYR A N 1
ATOM 913 C CA . TYR A 1 192 ? 9.709 31.957 9.806 1.00 18.68 192 TYR A CA 1
ATOM 914 C C . TYR A 1 192 ? 8.811 32.734 8.817 1.00 15.99 192 TYR A C 1
ATOM 915 O O . TYR A 1 192 ? 9.351 33.339 7.912 1.00 19.86 192 TYR A O 1
ATOM 924 N N . PRO A 1 193 ? 7.519 32.804 9.104 1.00 17.47 193 PRO A N 1
ATOM 925 C CA . PRO A 1 193 ? 6.616 33.622 8.319 1.00 13.78 193 PRO A CA 1
ATOM 926 C C . PRO A 1 193 ? 7.066 35.068 8.638 1.00 15.09 193 PRO A C 1
ATOM 927 O O . PRO A 1 193 ? 7.381 35.408 9.778 1.00 16.63 193 PRO A O 1
ATOM 931 N N . LEU A 1 194 ? 7.137 35.851 7.593 1.00 12.00 194 LEU A N 1
ATOM 932 C CA . LEU A 1 194 ? 7.632 37.222 7.641 1.00 14.62 194 LEU A CA 1
ATOM 933 C C . LEU A 1 194 ? 6.437 38.174 7.418 1.00 13.08 194 LEU A C 1
ATOM 934 O O . LEU A 1 194 ? 5.616 37.891 6.559 1.00 12.88 194 LEU A O 1
ATOM 939 N N . VAL A 1 195 ? 6.547 39.297 8.057 1.00 12.15 195 VAL A N 1
ATOM 940 C CA . VAL A 1 195 ? 5.599 40.398 7.960 1.00 11.83 195 VAL A CA 1
ATOM 941 C C . VAL A 1 195 ? 6.518 41.570 7.608 1.00 10.83 195 VAL A C 1
ATOM 942 O O . VAL A 1 195 ? 7.422 41.930 8.350 1.00 11.75 195 VAL A O 1
ATOM 946 N N . THR A 1 196 ? 6.184 42.171 6.453 1.00 8.89 196 THR A N 1
ATOM 947 C CA . THR A 1 196 ? 7.027 43.256 5.991 1.00 8.43 196 THR A CA 1
ATOM 948 C C . THR A 1 196 ? 6.395 44.117 4.928 1.00 7.25 196 THR A C 1
ATOM 949 O O . THR A 1 196 ? 5.229 43.988 4.624 1.00 11.73 196 THR A O 1
ATOM 953 N N . TYR A 1 197 ? 7.244 45.025 4.463 1.00 9.11 197 TYR A N 1
ATOM 954 C CA . TYR A 1 197 ? 6.782 45.948 3.407 1.00 8.58 197 TYR A CA 1
ATOM 955 C C . TYR A 1 197 ? 6.538 45.277 2.054 1.00 9.97 197 TYR A C 1
ATOM 956 O O . TYR A 1 197 ? 7.203 44.308 1.771 1.00 14.48 197 TYR A O 1
ATOM 965 N N . THR A 1 198 ? 5.520 45.860 1.429 1.00 10.31 198 THR A N 1
ATOM 966 C CA . THR A 1 198 ? 5.290 45.375 0.052 1.00 12.61 198 THR A CA 1
ATOM 967 C C . THR A 1 198 ? 6.324 46.001 -0.878 1.00 15.72 198 THR A C 1
ATOM 968 O O . THR A 1 198 ? 7.192 46.813 -0.530 1.00 15.37 198 THR A O 1
ATOM 972 N N . PHE A 1 199 ? 6.347 45.497 -2.111 1.00 14.51 199 PHE A N 1
ATOM 973 C CA . PHE A 1 199 ? 7.307 45.971 -3.117 1.00 15.18 199 PHE A CA 1
ATOM 974 C C . PHE A 1 199 ? 7.320 47.483 -3.320 1.00 10.85 199 PHE A C 1
ATOM 975 O O . PHE A 1 199 ? 6.265 48.096 -3.379 1.00 17.53 199 PHE A O 1
ATOM 983 N N . GLY A 1 200 ? 8.523 48.047 -3.347 1.00 17.30 200 GLY A N 1
ATOM 984 C CA . GLY A 1 200 ? 8.690 49.451 -3.719 1.00 15.65 200 GLY A CA 1
ATOM 985 C C . GLY A 1 200 ? 8.547 50.378 -2.504 1.00 20.04 200 GLY A C 1
ATOM 986 O O . GLY A 1 200 ? 8.438 51.582 -2.688 1.00 19.83 200 GLY A O 1
ATOM 987 N N . PHE A 1 201 ? 8.378 49.762 -1.326 1.00 15.50 201 PHE A N 1
ATOM 988 C CA . PHE A 1 201 ? 8.136 50.545 -0.112 1.00 16.89 201 PHE A CA 1
ATOM 989 C C . PHE A 1 201 ? 9.317 50.322 0.834 1.00 14.63 201 PHE A C 1
ATOM 990 O O . PHE A 1 201 ? 9.746 49.197 1.126 1.00 14.78 201 PHE A O 1
ATOM 998 N N . THR A 1 202 ? 9.735 51.478 1.384 1.00 15.16 202 THR A N 1
ATOM 999 C CA . THR A 1 202 ? 10.724 51.423 2.484 1.00 14.60 202 THR A CA 1
ATOM 1000 C C . THR A 1 202 ? 11.749 50.335 2.399 1.00 14.51 202 THR A C 1
ATOM 1001 O O . THR A 1 202 ? 11.972 49.581 3.346 1.00 15.54 202 THR A O 1
ATOM 1005 N N . GLY A 1 203 ? 12.547 50.355 1.329 1.00 15.55 203 GLY A N 1
ATOM 1006 C CA . GLY A 1 203 ? 13.700 49.506 1.225 1.00 18.07 203 GLY A CA 1
ATOM 1007 C C . GLY A 1 203 ? 13.410 48.035 1.111 1.00 16.78 203 GLY A C 1
ATOM 1008 O O . GLY A 1 203 ? 14.348 47.289 1.428 1.00 16.20 203 GLY A O 1
ATOM 1009 N N . ARG A 1 204 ? 12.243 47.652 0.691 1.00 16.25 204 ARG A N 1
ATOM 1010 C CA . ARG A 1 204 ? 11.886 46.244 0.557 1.00 20.07 204 ARG A CA 1
ATOM 1011 C C . ARG A 1 204 ? 12.904 45.492 -0.318 1.00 16.63 204 ARG A C 1
ATOM 1012 O O . ARG A 1 204 ? 13.260 44.358 -0.011 1.00 17.41 204 ARG A O 1
ATOM 1020 N N . SER A 1 205 ? 13.408 46.143 -1.343 1.00 17.30 205 SER A N 1
ATOM 1021 C CA . SER A 1 205 ? 14.273 45.509 -2.320 1.00 21.41 205 SER A CA 1
ATOM 1022 C C . SER A 1 205 ? 15.550 45.016 -1.670 1.00 22.60 205 SER A C 1
ATOM 1023 O O . SER A 1 205 ? 15.994 43.929 -2.050 1.00 24.40 205 SER A O 1
ATOM 1026 N N . GLU A 1 206 ? 15.987 45.596 -0.530 1.00 18.28 206 GLU A N 1
ATOM 1027 C CA . GLU A 1 206 ? 17.175 45.114 0.161 1.00 19.52 206 GLU A CA 1
ATOM 1028 C C . GLU A 1 206 ? 16.866 43.722 0.772 1.00 18.33 206 GLU A C 1
ATOM 1029 O O . GLU A 1 206 ? 17.713 42.896 1.086 1.00 19.83 206 GLU A O 1
ATOM 1035 N N . LEU A 1 207 ? 15.577 43.531 1.096 1.00 12.54 207 LEU A N 1
ATOM 1036 C CA . LEU A 1 207 ? 15.246 42.213 1.699 1.00 17.67 207 LEU A CA 1
ATOM 1037 C C . LEU A 1 207 ? 15.344 41.151 0.628 1.00 19.14 207 LEU A C 1
ATOM 1038 O O . LEU A 1 207 ? 16.058 40.161 0.797 1.00 20.98 207 LEU A O 1
ATOM 1043 N N . ASP A 1 208 ? 14.734 41.389 -0.524 1.00 20.30 208 ASP A N 1
ATOM 1044 C CA . ASP A 1 208 ? 14.724 40.411 -1.604 1.00 17.42 208 ASP A CA 1
ATOM 1045 C C . ASP A 1 208 ? 16.151 40.170 -2.092 1.00 22.98 208 ASP A C 1
ATOM 1046 O O . ASP A 1 208 ? 16.530 39.019 -2.319 1.00 24.99 208 ASP A O 1
ATOM 1051 N N . THR A 1 209 ? 16.916 41.277 -2.101 1.00 15.87 209 THR A N 1
ATOM 1052 C CA . THR A 1 209 ? 18.300 41.092 -2.575 1.00 24.16 209 THR A CA 1
ATOM 1053 C C . THR A 1 209 ? 19.063 40.137 -1.682 1.00 23.38 209 THR A C 1
ATOM 1054 O O . THR A 1 209 ? 19.717 39.200 -2.170 1.00 22.36 209 THR A O 1
ATOM 1058 N N . ALA A 1 210 ? 19.014 40.373 -0.362 1.00 21.01 210 ALA A N 1
ATOM 1059 C CA . ALA A 1 210 ? 19.707 39.525 0.601 1.00 19.25 210 ALA A CA 1
ATOM 1060 C C . ALA A 1 210 ? 19.285 38.060 0.576 1.00 20.95 210 ALA A C 1
ATOM 1061 O O . ALA A 1 210 ? 20.136 37.150 0.535 1.00 26.85 210 ALA A O 1
ATOM 1063 N N . PHE A 1 211 ? 17.997 37.805 0.461 1.00 22.13 211 PHE A N 1
ATOM 1064 C CA . PHE A 1 211 ? 17.489 36.425 0.389 1.00 18.19 211 PHE A CA 1
ATOM 1065 C C . PHE A 1 211 ? 17.995 35.818 -0.947 1.00 20.83 211 PHE A C 1
ATOM 1066 O O . PHE A 1 211 ? 18.481 34.679 -0.956 1.00 23.43 211 PHE A O 1
ATOM 1074 N N . ASN A 1 212 ? 17.779 36.529 -2.025 1.00 19.77 212 ASN A N 1
ATOM 1075 C CA . ASN A 1 212 ? 18.201 36.052 -3.355 1.00 24.37 212 ASN A CA 1
ATOM 1076 C C . ASN A 1 212 ? 19.701 35.732 -3.323 1.00 23.33 212 ASN A C 1
ATOM 1077 O O . ASN A 1 212 ? 20.165 34.641 -3.758 1.00 25.35 212 ASN A O 1
ATOM 1082 N N . ARG A 1 213 ? 20.540 36.579 -2.777 1.00 24.32 213 ARG A N 1
ATOM 1083 C CA . ARG A 1 213 ? 21.964 36.316 -2.659 1.00 29.77 213 ARG A CA 1
ATOM 1084 C C . ARG A 1 213 ? 22.198 35.007 -1.891 1.00 32.75 213 ARG A C 1
ATOM 1085 O O . ARG A 1 213 ? 23.220 34.340 -2.126 1.00 31.70 213 ARG A O 1
ATOM 1093 N N . ALA A 1 214 ? 21.395 34.720 -0.856 1.00 26.31 214 ALA A N 1
ATOM 1094 C CA . ALA A 1 214 ? 21.607 33.552 -0.017 1.00 25.46 214 ALA A CA 1
ATOM 1095 C C . ALA A 1 214 ? 21.026 32.290 -0.643 1.00 21.84 214 ALA A C 1
ATOM 1096 O O . ALA A 1 214 ? 21.167 31.239 -0.023 1.00 28.04 214 ALA A O 1
ATOM 1098 N N . GLY A 1 215 ? 20.311 32.353 -1.747 1.00 21.65 215 GLY A N 1
ATOM 1099 C CA . GLY A 1 215 ? 19.603 31.222 -2.310 1.00 26.54 215 GLY A CA 1
ATOM 1100 C C . GLY A 1 215 ? 18.388 30.792 -1.508 1.00 22.60 215 GLY A C 1
ATOM 1101 O O . GLY A 1 215 ? 18.046 29.615 -1.361 1.00 22.68 215 GLY A O 1
ATOM 1102 N N . LEU A 1 216 ? 17.812 31.774 -0.756 1.00 18.32 216 LEU A N 1
ATOM 1103 C CA . LEU A 1 216 ? 16.704 31.478 0.121 1.00 20.57 216 LEU A CA 1
ATOM 1104 C C . LEU A 1 216 ? 15.418 32.167 -0.346 1.00 23.76 216 LEU A C 1
ATOM 1105 O O . LEU A 1 216 ? 15.505 33.184 -0.996 1.00 24.52 216 LEU A O 1
ATOM 1110 N N A THR A 1 217 ? 14.282 31.538 -0.037 0.70 24.27 217 THR A N 1
ATOM 1111 N N B THR A 1 217 ? 14.311 31.553 0.036 0.30 24.64 217 THR A N 1
ATOM 1112 C CA A THR A 1 217 ? 12.993 32.128 -0.388 0.70 26.65 217 THR A CA 1
ATOM 1113 C CA B THR A 1 217 ? 13.005 32.106 -0.302 0.30 26.37 217 THR A CA 1
ATOM 1114 C C A THR A 1 217 ? 12.319 32.609 0.904 0.70 28.80 217 THR A C 1
ATOM 1115 C C B THR A 1 217 ? 12.335 32.610 0.971 0.30 28.38 217 THR A C 1
ATOM 1116 O O A THR A 1 217 ? 12.034 31.804 1.789 0.70 29.98 217 THR A O 1
ATOM 1117 O O B THR A 1 217 ? 12.181 31.857 1.935 0.30 29.17 217 THR A O 1
ATOM 1124 N N . PRO A 1 218 ? 12.006 33.892 1.012 1.00 29.14 218 PRO A N 1
ATOM 1125 C CA . PRO A 1 218 ? 11.373 34.445 2.207 1.00 29.92 218 PRO A CA 1
ATOM 1126 C C . PRO A 1 218 ? 9.951 33.901 2.265 1.00 23.98 218 PRO A C 1
ATOM 1127 O O . PRO A 1 218 ? 9.331 33.863 1.206 1.00 32.38 218 PRO A O 1
ATOM 1131 N N A ARG A 1 219 ? 9.425 33.455 3.392 0.50 18.89 219 ARG A N 1
ATOM 1132 N N B ARG A 1 219 ? 9.445 33.512 3.424 0.50 23.07 219 ARG A N 1
ATOM 1133 C CA A ARG A 1 219 ? 8.008 33.043 3.413 0.50 14.54 219 ARG A CA 1
ATOM 1134 C CA B ARG A 1 219 ? 8.052 33.072 3.526 0.50 22.61 219 ARG A CA 1
ATOM 1135 C C A ARG A 1 219 ? 7.220 34.269 3.921 0.50 18.28 219 ARG A C 1
ATOM 1136 C C B ARG A 1 219 ? 7.196 34.282 3.966 0.50 20.84 219 ARG A C 1
ATOM 1137 O O A ARG A 1 219 ? 6.949 34.399 5.104 0.50 16.44 219 ARG A O 1
ATOM 1138 O O B ARG A 1 219 ? 7.242 34.607 5.154 0.50 16.59 219 ARG A O 1
ATOM 1153 N N . ILE A 1 220 ? 6.979 35.167 2.999 1.00 20.01 220 ILE A N 1
ATOM 1154 C CA . ILE A 1 220 ? 6.348 36.441 3.337 1.00 17.68 220 ILE A CA 1
ATOM 1155 C C . ILE A 1 220 ? 4.841 36.244 3.382 1.00 14.42 220 ILE A C 1
ATOM 1156 O O . ILE A 1 220 ? 4.194 35.814 2.435 1.00 19.12 220 ILE A O 1
ATOM 1161 N N . VAL A 1 221 ? 4.319 36.337 4.599 1.00 11.23 221 VAL A N 1
ATOM 1162 C CA . VAL A 1 221 ? 2.867 36.055 4.742 1.00 11.63 221 VAL A CA 1
ATOM 1163 C C . VAL A 1 221 ? 2.004 37.281 4.712 1.00 12.69 221 VAL A C 1
ATOM 1164 O O . VAL A 1 221 ? 0.789 37.208 4.563 1.00 13.77 221 VAL A O 1
ATOM 1168 N N . PHE A 1 222 ? 2.645 38.428 4.948 1.00 11.40 222 PHE A N 1
ATOM 1169 C CA . PHE A 1 222 ? 1.866 39.662 5.171 1.00 10.53 222 PHE A CA 1
ATOM 1170 C C . PHE A 1 222 ? 2.702 40.818 4.657 1.00 9.06 222 PHE A C 1
ATOM 1171 O O . PHE A 1 222 ? 3.864 40.928 5.077 1.00 10.79 222 PHE A O 1
ATOM 1179 N N . THR A 1 223 ? 2.212 41.549 3.681 1.00 10.51 223 THR A N 1
ATOM 1180 C CA . THR A 1 223 ? 2.977 42.728 3.184 1.00 13.14 223 THR A CA 1
ATOM 1181 C C . THR A 1 223 ? 2.067 43.916 3.535 1.00 13.15 223 THR A C 1
ATOM 1182 O O . THR A 1 223 ? 0.854 43.850 3.536 1.00 11.74 223 THR A O 1
ATOM 1186 N N . ALA A 1 224 ? 2.738 45.068 3.689 1.00 11.06 224 ALA A N 1
ATOM 1187 C CA . ALA A 1 224 ? 2.015 46.248 4.130 1.00 13.05 224 ALA A CA 1
ATOM 1188 C C . ALA A 1 224 ? 2.701 47.452 3.525 1.00 11.94 224 ALA A C 1
ATOM 1189 O O . ALA A 1 224 ? 3.825 47.326 3.083 1.00 9.95 224 ALA A O 1
ATOM 1191 N N . THR A 1 225 ? 1.925 48.530 3.503 1.00 6.31 225 THR A N 1
ATOM 1192 C CA . THR A 1 225 ? 2.634 49.751 3.065 1.00 9.85 225 THR A CA 1
ATOM 1193 C C . THR A 1 225 ? 3.136 50.566 4.272 1.00 14.43 225 THR A C 1
ATOM 1194 O O . THR A 1 225 ? 3.646 51.663 4.093 1.00 12.54 225 THR A O 1
ATOM 1198 N N . ASP A 1 226 ? 2.897 50.125 5.504 1.00 11.26 226 ASP A N 1
ATOM 1199 C CA . ASP A 1 226 ? 3.424 50.949 6.624 1.00 11.28 226 ASP A CA 1
ATOM 1200 C C . ASP A 1 226 ? 3.722 50.034 7.832 1.00 10.22 226 ASP A C 1
ATOM 1201 O O . ASP A 1 226 ? 3.051 49.012 7.937 1.00 13.68 226 ASP A O 1
ATOM 1206 N N . ALA A 1 227 ? 4.609 50.599 8.631 1.00 12.51 227 ALA A N 1
ATOM 1207 C CA . ALA A 1 227 ? 5.029 49.899 9.846 1.00 12.21 227 ALA A CA 1
ATOM 1208 C C . ALA A 1 227 ? 3.911 49.818 10.863 1.00 8.99 227 ALA A C 1
ATOM 1209 O O . ALA A 1 227 ? 4.022 48.883 11.708 1.00 10.80 227 ALA A O 1
ATOM 1211 N N . ASP A 1 228 ? 2.910 50.663 10.984 1.00 9.10 228 ASP A N 1
ATOM 1212 C CA . ASP A 1 228 ? 1.899 50.508 11.995 1.00 14.06 228 ASP A CA 1
ATOM 1213 C C . ASP A 1 228 ? 1.069 49.228 11.755 1.00 14.56 228 ASP A C 1
ATOM 1214 O O . ASP A 1 228 ? 0.768 48.530 12.685 1.00 11.95 228 ASP A O 1
ATOM 1219 N N . VAL A 1 229 ? 0.799 48.986 10.475 1.00 8.13 229 VAL A N 1
ATOM 1220 C CA . VAL A 1 229 ? 0.106 47.739 10.142 1.00 8.61 229 VAL A CA 1
ATOM 1221 C C . VAL A 1 229 ? 0.993 46.500 10.438 1.00 10.67 229 VAL A C 1
ATOM 1222 O O . VAL A 1 229 ? 0.554 45.541 11.082 1.00 13.67 229 VAL A O 1
ATOM 1226 N N . ILE A 1 230 ? 2.264 46.640 10.072 1.00 10.06 230 ILE A N 1
ATOM 1227 C CA . ILE A 1 230 ? 3.150 45.490 10.254 1.00 10.00 230 ILE A CA 1
ATOM 1228 C C . ILE A 1 230 ? 3.154 45.156 11.734 1.00 12.03 230 ILE A C 1
ATOM 1229 O O . ILE A 1 230 ? 3.076 43.980 12.119 1.00 12.37 230 ILE A O 1
ATOM 1234 N N . LYS A 1 231 ? 3.334 46.235 12.535 1.00 10.01 231 LYS A N 1
ATOM 1235 C CA . LYS A 1 231 ? 3.552 45.929 13.987 1.00 15.75 231 LYS A CA 1
ATOM 1236 C C . LYS A 1 231 ? 2.286 45.379 14.590 1.00 12.31 231 LYS A C 1
ATOM 1237 O O . LYS A 1 231 ? 2.293 44.500 15.471 1.00 14.44 231 LYS A O 1
ATOM 1243 N N . THR A 1 232 ? 1.138 45.850 14.103 1.00 11.94 232 THR A N 1
ATOM 1244 C CA . THR A 1 232 ? -0.113 45.282 14.568 1.00 12.14 232 THR A CA 1
ATOM 1245 C C . THR A 1 232 ? -0.231 43.751 14.383 1.00 12.67 232 THR A C 1
ATOM 1246 O O . THR A 1 232 ? -0.625 43.015 15.302 1.00 14.42 232 THR A O 1
ATOM 1250 N N . TYR A 1 233 ? 0.151 43.283 13.221 1.00 13.29 233 TYR A N 1
ATOM 1251 C CA . TYR A 1 233 ? 0.017 41.813 13.107 1.00 14.99 233 TYR A CA 1
ATOM 1252 C C . TYR A 1 233 ? 1.277 41.082 13.556 1.00 14.07 233 TYR A C 1
ATOM 1253 O O . TYR A 1 233 ? 1.254 39.915 13.923 1.00 16.77 233 TYR A O 1
ATOM 1262 N N . VAL A 1 234 ? 2.418 41.726 13.768 1.00 15.50 234 VAL A N 1
ATOM 1263 C CA . VAL A 1 234 ? 3.463 40.982 14.524 1.00 14.33 234 VAL A CA 1
ATOM 1264 C C . VAL A 1 234 ? 2.956 40.770 15.965 1.00 16.07 234 VAL A C 1
ATOM 1265 O O . VAL A 1 234 ? 3.091 39.652 16.521 1.00 14.93 234 VAL A O 1
ATOM 1269 N N . ARG A 1 235 ? 2.312 41.773 16.507 1.00 16.57 235 ARG A N 1
ATOM 1270 C CA . ARG A 1 235 ? 1.792 41.666 17.885 1.00 12.76 235 ARG A CA 1
ATOM 1271 C C . ARG A 1 235 ? 0.757 40.560 18.012 1.00 20.30 235 ARG A C 1
ATOM 1272 O O . ARG A 1 235 ? 0.630 39.903 19.040 1.00 16.39 235 ARG A O 1
ATOM 1280 N N . LEU A 1 236 ? -0.020 40.407 16.966 1.00 15.39 236 LEU A N 1
ATOM 1281 C CA . LEU A 1 236 ? -1.015 39.331 16.877 1.00 21.62 236 LEU A CA 1
ATOM 1282 C C . LEU A 1 236 ? -0.495 37.946 16.573 1.00 20.56 236 LEU A C 1
ATOM 1283 O O . LEU A 1 236 ? -1.260 36.976 16.639 1.00 23.07 236 LEU A O 1
ATOM 1288 N N . GLY A 1 237 ? 0.775 37.713 16.320 1.00 21.40 237 GLY A N 1
ATOM 1289 C CA . GLY A 1 237 ? 1.353 36.415 16.160 1.00 21.58 237 GLY A CA 1
ATOM 1290 C C . GLY A 1 237 ? 1.419 35.945 14.732 1.00 19.30 237 GLY A C 1
ATOM 1291 O O . GLY A 1 237 ? 1.800 34.797 14.539 1.00 23.79 237 GLY A O 1
ATOM 1292 N N . LEU A 1 238 ? 1.332 36.841 13.733 1.00 17.25 238 LEU A N 1
ATOM 1293 C CA . LEU A 1 238 ? 1.229 36.287 12.384 1.00 17.37 238 LEU A CA 1
ATOM 1294 C C . LEU A 1 238 ? 2.612 35.950 11.912 1.00 19.94 238 LEU A C 1
ATOM 1295 O O . LEU A 1 238 ? 2.752 35.176 10.978 1.00 20.68 238 LEU A O 1
ATOM 1300 N N . GLY A 1 239 ? 3.600 36.570 12.553 1.00 14.27 239 GLY A N 1
ATOM 1301 C CA . GLY A 1 239 ? 4.924 36.288 11.998 1.00 16.88 239 GLY A CA 1
ATOM 1302 C C . GLY A 1 239 ? 5.959 37.271 12.574 1.00 19.97 239 GLY A C 1
ATOM 1303 O O . GLY A 1 239 ? 5.693 38.047 13.470 1.00 19.16 239 GLY A O 1
ATOM 1304 N N . VAL A 1 240 ? 7.132 37.094 11.974 1.00 16.47 240 VAL A N 1
ATOM 1305 C CA . VAL A 1 240 ? 8.291 37.904 12.314 1.00 12.11 240 VAL A CA 1
ATOM 1306 C C . VAL A 1 240 ? 8.234 39.194 11.472 1.00 12.84 240 VAL A C 1
ATOM 1307 O O . VAL A 1 240 ? 8.325 39.139 10.245 1.00 12.36 240 VAL A O 1
ATOM 1311 N N . GLY A 1 241 ? 8.471 40.302 12.206 1.00 13.52 241 GLY A N 1
ATOM 1312 C CA . GLY A 1 241 ? 8.421 41.576 11.497 1.00 9.86 241 GLY A CA 1
ATOM 1313 C C . GLY A 1 241 ? 9.780 41.996 10.992 1.00 16.92 241 GLY A C 1
ATOM 1314 O O . GLY A 1 241 ? 10.813 41.727 11.621 1.00 16.37 241 GLY A O 1
ATOM 1315 N N . VAL A 1 242 ? 9.835 42.488 9.754 1.00 11.49 242 VAL A N 1
ATOM 1316 C CA . VAL A 1 242 ? 11.103 43.009 9.244 1.00 14.06 242 VAL A CA 1
ATOM 1317 C C . VAL A 1 242 ? 10.751 44.479 8.870 1.00 14.41 242 VAL A C 1
ATOM 1318 O O . VAL A 1 242 ? 9.981 44.744 7.962 1.00 11.58 242 VAL A O 1
ATOM 1322 N N . ILE A 1 243 ? 11.303 45.419 9.634 1.00 9.97 243 ILE A N 1
ATOM 1323 C CA . ILE A 1 243 ? 10.911 46.800 9.532 1.00 14.22 243 ILE A CA 1
ATOM 1324 C C . ILE A 1 243 ? 12.068 47.739 9.756 1.00 14.79 243 ILE A C 1
ATOM 1325 O O . ILE A 1 243 ? 13.153 47.354 10.145 1.00 15.01 243 ILE A O 1
ATOM 1330 N N . ALA A 1 244 ? 11.822 48.956 9.279 1.00 12.35 244 ALA A N 1
ATOM 1331 C CA . ALA A 1 244 ? 12.849 49.990 9.425 1.00 15.75 244 ALA A CA 1
ATOM 1332 C C . ALA A 1 244 ? 13.182 50.173 10.898 1.00 11.00 244 ALA A C 1
ATOM 1333 O O . ALA A 1 244 ? 12.255 50.049 11.678 1.00 12.56 244 ALA A O 1
ATOM 1335 N N . SER A 1 245 ? 14.460 50.217 11.278 1.00 15.13 245 SER A N 1
ATOM 1336 C CA . SER A 1 245 ? 14.780 50.367 12.700 1.00 18.68 245 SER A CA 1
ATOM 1337 C C . SER A 1 245 ? 14.134 51.581 13.385 1.00 18.71 245 SER A C 1
ATOM 1338 O O . SER A 1 245 ? 13.688 51.442 14.514 1.00 19.07 245 SER A O 1
ATOM 1342 N N . MET A 1 246 ? 13.920 52.629 12.615 1.00 16.89 246 MET A N 1
ATOM 1343 C CA . MET A 1 246 ? 13.377 53.764 13.332 1.00 20.74 246 MET A CA 1
ATOM 1344 C C . MET A 1 246 ? 11.890 53.590 13.574 1.00 19.32 246 MET A C 1
ATOM 1345 O O . MET A 1 246 ? 11.272 54.311 14.341 1.00 16.06 246 MET A O 1
ATOM 1350 N N . ALA A 1 247 ? 11.263 52.565 13.015 1.00 15.14 247 ALA A N 1
ATOM 1351 C CA . ALA A 1 247 ? 9.828 52.337 13.198 1.00 12.43 247 ALA A CA 1
ATOM 1352 C C . ALA A 1 247 ? 9.509 51.556 14.454 1.00 17.13 247 ALA A C 1
ATOM 1353 O O . ALA A 1 247 ? 8.353 51.300 14.753 1.00 15.65 247 ALA A O 1
ATOM 1355 N N A VAL A 1 248 ? 10.544 51.225 15.235 0.50 14.56 248 VAL A N 1
ATOM 1356 N N B VAL A 1 248 ? 10.588 51.220 15.172 0.50 16.29 248 VAL A N 1
ATOM 1357 C CA A VAL A 1 248 ? 10.258 50.527 16.505 0.50 15.29 248 VAL A CA 1
ATOM 1358 C CA B VAL A 1 248 ? 10.384 50.554 16.462 0.50 20.37 248 VAL A CA 1
ATOM 1359 C C A VAL A 1 248 ? 11.293 50.924 17.546 0.50 19.96 248 VAL A C 1
ATOM 1360 C C B VAL A 1 248 ? 11.296 51.236 17.488 0.50 23.13 248 VAL A C 1
ATOM 1361 O O A VAL A 1 248 ? 12.492 50.913 17.300 0.50 15.50 248 VAL A O 1
ATOM 1362 O O B VAL A 1 248 ? 12.328 51.806 17.146 0.50 23.07 248 VAL A O 1
ATOM 1369 N N . ASP A 1 249 ? 10.808 51.300 18.720 1.00 24.38 249 ASP A N 1
ATOM 1370 C CA . ASP A 1 249 ? 11.685 51.742 19.807 1.00 31.08 249 ASP A CA 1
ATOM 1371 C C . ASP A 1 249 ? 11.084 51.326 21.133 1.00 34.93 249 ASP A C 1
ATOM 1372 O O . ASP A 1 249 ? 9.892 51.018 21.221 1.00 24.90 249 ASP A O 1
ATOM 1377 N N . PRO A 1 250 ? 11.902 51.423 22.168 1.00 39.00 250 PRO A N 1
ATOM 1378 C CA . PRO A 1 250 ? 11.559 50.826 23.451 1.00 41.61 250 PRO A CA 1
ATOM 1379 C C . PRO A 1 250 ? 10.541 51.622 24.223 1.00 41.38 250 PRO A C 1
ATOM 1380 O O . PRO A 1 250 ? 10.025 51.121 25.227 1.00 43.59 250 PRO A O 1
ATOM 1384 N N . VAL A 1 251 ? 10.146 52.799 23.714 1.00 39.83 251 VAL A N 1
ATOM 1385 C CA . VAL A 1 251 ? 9.128 53.539 24.469 1.00 44.02 251 VAL A CA 1
ATOM 1386 C C . VAL A 1 251 ? 7.782 53.523 23.785 1.00 40.94 251 VAL A C 1
ATOM 1387 O O . VAL A 1 251 ? 6.809 53.210 24.498 1.00 42.71 251 VAL A O 1
ATOM 1391 N N . SER A 1 252 ? 7.732 53.581 22.464 1.00 34.61 252 SER A N 1
ATOM 1392 C CA . SER A 1 252 ? 6.416 53.395 21.818 1.00 28.78 252 SER A CA 1
ATOM 1393 C C . SER A 1 252 ? 6.051 51.909 21.725 1.00 26.17 252 SER A C 1
ATOM 1394 O O . SER A 1 252 ? 4.887 51.481 21.715 1.00 28.13 252 SER A O 1
ATOM 1397 N N . ASP A 1 253 ? 7.054 51.045 21.616 1.00 13.48 253 ASP A N 1
ATOM 1398 C CA . ASP A 1 253 ? 6.768 49.622 21.333 1.00 12.83 253 ASP A CA 1
ATOM 1399 C C . ASP A 1 253 ? 7.509 48.771 22.371 1.00 20.19 253 ASP A C 1
ATOM 1400 O O . ASP A 1 253 ? 8.258 47.872 21.960 1.00 15.87 253 ASP A O 1
ATOM 1405 N N . PRO A 1 254 ? 7.257 48.999 23.638 1.00 19.63 254 PRO A N 1
ATOM 1406 C CA . PRO A 1 254 ? 7.922 48.227 24.693 1.00 24.48 254 PRO A CA 1
ATOM 1407 C C . PRO A 1 254 ? 7.731 46.719 24.618 1.00 27.48 254 PRO A C 1
ATOM 1408 O O . PRO A 1 254 ? 8.484 45.878 25.125 1.00 25.07 254 PRO A O 1
ATOM 1412 N N . ASP A 1 255 ? 6.591 46.342 24.044 1.00 24.17 255 ASP A N 1
ATOM 1413 C CA . ASP A 1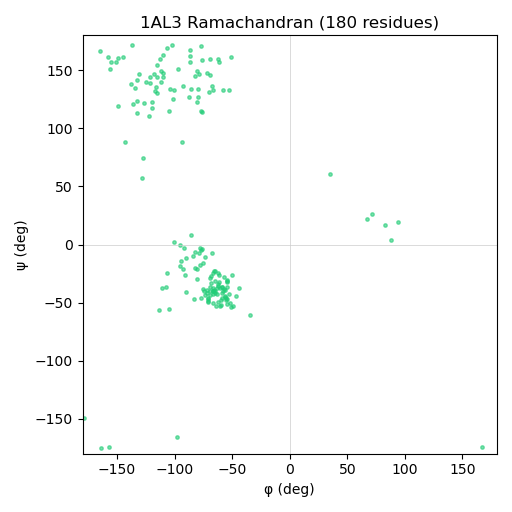 255 ? 6.139 44.956 24.014 1.00 21.11 255 ASP A CA 1
ATOM 1414 C C . ASP A 1 255 ? 6.687 44.121 22.864 1.00 23.86 255 ASP A C 1
ATOM 1415 O O . ASP A 1 255 ? 6.090 43.101 22.551 1.00 25.24 255 ASP A O 1
ATOM 1420 N N . LEU A 1 256 ? 7.625 44.701 22.142 1.00 23.28 256 LEU A N 1
ATOM 1421 C CA . LEU A 1 256 ? 8.195 44.063 20.967 1.00 22.82 256 LEU A CA 1
ATOM 1422 C C . LEU A 1 256 ? 9.690 43.928 21.207 1.00 20.45 256 LEU A C 1
ATOM 1423 O O . LEU A 1 256 ? 10.234 44.822 21.861 1.00 30.02 256 LEU A O 1
ATOM 1428 N N . VAL A 1 257 ? 10.281 42.860 20.735 1.00 16.63 257 VAL A N 1
ATOM 1429 C CA . VAL A 1 257 ? 11.716 42.680 20.866 1.00 21.70 257 VAL A CA 1
ATOM 1430 C C . VAL A 1 257 ? 12.395 43.032 19.571 1.00 20.94 257 VAL A C 1
ATOM 1431 O O . VAL A 1 257 ? 11.958 42.542 18.539 1.00 23.49 257 VAL A O 1
ATOM 1435 N N . LYS A 1 258 ? 13.465 43.825 19.649 1.00 19.50 258 LYS A N 1
ATOM 1436 C CA . LYS A 1 258 ? 14.159 44.270 18.437 1.00 25.19 258 LYS A CA 1
ATOM 1437 C C . LYS A 1 258 ? 15.453 43.491 18.298 1.00 31.70 258 LYS A C 1
ATOM 1438 O O . LYS A 1 258 ? 16.184 43.423 19.296 1.00 35.57 258 LYS A O 1
ATOM 1444 N N . LEU A 1 259 ? 15.533 42.690 17.248 1.00 28.08 259 LEU A N 1
ATOM 1445 C CA . LEU A 1 259 ? 16.771 41.942 16.954 1.00 32.21 259 LEU A CA 1
ATOM 1446 C C . LEU A 1 259 ? 17.452 42.718 15.824 1.00 35.84 259 LEU A C 1
ATOM 1447 O O . LEU A 1 259 ? 16.780 43.342 14.978 1.00 32.31 259 LEU A O 1
ATOM 1452 N N A ASP A 1 260 ? 18.778 42.792 15.931 0.50 34.89 260 ASP A N 1
ATOM 1453 N N B ASP A 1 260 ? 18.777 42.799 15.821 0.50 41.95 260 ASP A N 1
ATOM 1454 C CA A ASP A 1 260 ? 19.527 43.557 14.935 0.50 34.30 260 ASP A CA 1
ATOM 1455 C CA B ASP A 1 260 ? 19.538 43.719 15.000 0.50 47.10 260 ASP A CA 1
ATOM 1456 C C A ASP A 1 260 ? 19.676 42.685 13.684 0.50 30.00 260 ASP A C 1
ATOM 1457 C C B ASP A 1 260 ? 19.651 43.542 13.499 0.50 46.84 260 ASP A C 1
ATOM 1458 O O A ASP A 1 260 ? 19.802 41.474 13.855 0.50 25.14 260 ASP A O 1
ATOM 1459 O O B ASP A 1 260 ? 19.842 44.556 12.802 0.50 44.39 260 ASP A O 1
ATOM 1468 N N A ALA A 1 261 ? 19.521 43.308 12.531 0.50 28.32 261 ALA A N 1
ATOM 1469 N N B ALA A 1 261 ? 19.648 42.338 12.955 0.50 48.45 261 ALA A N 1
ATOM 1470 C CA A ALA A 1 261 ? 19.559 42.597 11.251 0.50 32.86 261 ALA A CA 1
ATOM 1471 C CA B ALA A 1 261 ? 19.777 42.122 11.512 0.50 50.55 261 ALA A CA 1
ATOM 1472 C C A ALA A 1 261 ? 20.668 43.162 10.360 0.50 37.18 261 ALA A C 1
ATOM 1473 C C B ALA A 1 261 ? 20.898 42.988 10.938 0.50 53.95 261 ALA A C 1
ATOM 1474 O O A ALA A 1 261 ? 20.661 43.200 9.127 0.50 33.10 261 ALA A O 1
ATOM 1475 O O B ALA A 1 261 ? 20.785 43.737 9.964 0.50 55.08 261 ALA A O 1
ATOM 1478 N N A ASN A 1 262 ? 21.680 43.685 11.053 0.50 42.60 262 ASN A N 1
ATOM 1479 N N B ASN A 1 262 ? 22.052 42.870 11.583 0.50 54.29 262 ASN A N 1
ATOM 1480 C CA A ASN A 1 262 ? 22.895 44.177 10.406 0.50 44.63 262 ASN A CA 1
ATOM 1481 C CA B ASN A 1 262 ? 23.249 43.643 11.301 0.50 52.28 262 ASN A CA 1
ATOM 1482 C C A ASN A 1 262 ? 23.828 43.000 10.126 0.50 42.40 262 ASN A C 1
ATOM 1483 C C B ASN A 1 262 ? 23.834 43.474 9.910 0.50 49.39 262 ASN A C 1
ATOM 1484 O O A ASN A 1 262 ? 23.953 42.025 10.865 0.50 43.40 262 ASN A O 1
ATOM 1485 O O B ASN A 1 262 ? 23.831 44.363 9.053 0.50 48.03 262 ASN A O 1
ATOM 1494 N N A GLY A 1 263 ? 24.444 43.073 8.946 0.50 40.56 263 GLY A N 1
ATOM 1495 N N B GLY A 1 263 ? 24.428 42.295 9.722 0.50 44.58 263 GLY A N 1
ATOM 1496 C CA A GLY A 1 263 ? 25.240 41.949 8.442 0.50 38.59 263 GLY A CA 1
ATOM 1497 C CA B GLY A 1 263 ? 25.169 41.975 8.510 0.50 40.56 263 GLY A CA 1
ATOM 1498 C C A GLY A 1 263 ? 24.330 41.245 7.415 0.50 36.15 263 GLY A C 1
ATOM 1499 C C B GLY A 1 263 ? 24.224 41.604 7.365 0.50 36.66 263 GLY A C 1
ATOM 1500 O O A GLY A 1 263 ? 24.790 40.974 6.304 0.50 34.39 263 GLY A O 1
ATOM 1501 O O B GLY A 1 263 ? 24.308 42.198 6.289 0.50 32.07 263 GLY A O 1
ATOM 1502 N N . ILE A 1 264 ? 23.043 41.161 7.788 1.00 33.01 264 ILE A N 1
ATOM 1503 C CA . ILE A 1 264 ? 22.103 40.506 6.892 1.00 30.64 264 ILE A CA 1
ATOM 1504 C C . ILE A 1 264 ? 21.721 41.374 5.703 1.00 29.45 264 ILE A C 1
ATOM 1505 O O . ILE A 1 264 ? 21.498 40.816 4.634 1.00 26.89 264 ILE A O 1
ATOM 1510 N N . PHE A 1 265 ? 21.345 42.633 5.990 1.00 20.47 265 PHE A N 1
ATOM 1511 C CA . PHE A 1 265 ? 20.877 43.498 4.929 1.00 24.97 265 PHE A CA 1
ATOM 1512 C C . PHE A 1 265 ? 21.816 44.703 4.790 1.00 19.79 265 PHE A C 1
ATOM 1513 O O . PHE A 1 265 ? 22.329 45.180 5.828 1.00 23.35 265 PHE A O 1
ATOM 1521 N N . SER A 1 266 ? 21.952 45.168 3.556 1.00 22.12 266 SER A N 1
ATOM 1522 C CA . SER A 1 266 ? 22.709 46.421 3.393 1.00 25.25 266 SER A CA 1
ATOM 1523 C C . SER A 1 266 ? 21.859 47.553 3.999 1.00 22.43 266 SER A C 1
ATOM 1524 O O . SER A 1 266 ? 20.617 47.490 3.876 1.00 21.04 266 SER A O 1
ATOM 1527 N N . HIS A 1 267 ? 22.504 48.653 4.333 1.00 22.58 267 HIS A N 1
ATOM 1528 C CA . HIS A 1 267 ? 21.694 49.792 4.815 1.00 21.20 267 HIS A CA 1
ATOM 1529 C C . HIS A 1 267 ? 21.013 50.474 3.641 1.00 22.71 267 HIS A C 1
ATOM 1530 O O . HIS A 1 267 ? 21.390 50.352 2.471 1.00 22.45 267 HIS A O 1
ATOM 1537 N N . SER A 1 268 ? 19.942 51.191 3.963 1.00 19.28 268 SER A N 1
ATOM 1538 C CA . SER A 1 268 ? 19.215 52.027 3.016 1.00 18.97 268 SER A CA 1
ATOM 1539 C C . SER A 1 268 ? 19.587 53.466 3.386 1.00 19.33 268 SER A C 1
ATOM 1540 O O . SER A 1 268 ? 20.173 53.750 4.423 1.00 16.74 268 SER A O 1
ATOM 1543 N N . THR A 1 269 ? 19.193 54.343 2.485 1.00 17.80 269 THR A N 1
ATOM 1544 C CA . THR A 1 269 ? 19.571 55.758 2.656 1.00 16.19 269 THR A CA 1
ATOM 1545 C C . THR A 1 269 ? 18.367 56.653 2.361 1.00 13.36 269 THR A C 1
ATOM 1546 O O . THR A 1 269 ? 17.779 56.689 1.292 1.00 18.92 269 THR A O 1
ATOM 1550 N N . THR A 1 270 ? 18.028 57.418 3.388 1.00 13.25 270 THR A N 1
ATOM 1551 C CA . THR A 1 270 ? 16.956 58.382 3.235 1.00 12.14 270 THR A CA 1
ATOM 1552 C C . THR A 1 270 ? 17.488 59.681 2.629 1.00 18.30 270 THR A C 1
ATOM 1553 O O . THR A 1 270 ? 18.543 60.117 3.055 1.00 15.80 270 THR A O 1
ATOM 1557 N N A LYS A 1 271 ? 16.788 60.178 1.615 0.50 16.68 271 LYS A N 1
ATOM 1558 N N B LYS A 1 271 ? 16.813 60.151 1.586 0.50 18.20 271 LYS A N 1
ATOM 1559 C CA A LYS A 1 271 ? 17.292 61.367 0.936 0.50 15.06 271 LYS A CA 1
ATOM 1560 C CA B LYS A 1 271 ? 17.272 61.304 0.821 0.50 17.09 271 LYS A CA 1
ATOM 1561 C C A LYS A 1 271 ? 16.235 62.447 0.954 0.50 15.23 271 LYS A C 1
ATOM 1562 C C B LYS A 1 271 ? 16.235 62.415 0.867 0.50 17.36 271 LYS A C 1
ATOM 1563 O O A LYS A 1 271 ? 15.081 62.275 1.316 0.50 12.72 271 LYS A O 1
ATOM 1564 O O B LYS A 1 271 ? 15.070 62.101 0.604 0.50 18.49 271 LYS A O 1
ATOM 1575 N N . ILE A 1 272 ? 16.688 63.659 0.601 1.00 13.58 272 ILE A N 1
ATOM 1576 C CA . ILE A 1 272 ? 15.705 64.745 0.370 1.00 13.39 272 ILE A CA 1
ATOM 1577 C C . ILE A 1 272 ? 16.011 65.183 -1.065 1.00 19.84 272 ILE A C 1
ATOM 1578 O O . ILE A 1 272 ? 17.196 65.137 -1.438 1.00 18.55 272 ILE A O 1
ATOM 1583 N N . GLY A 1 273 ? 14.976 65.321 -1.860 1.00 17.42 273 GLY A N 1
ATOM 1584 C CA . GLY A 1 273 ? 15.131 65.602 -3.293 1.00 17.56 273 GLY A CA 1
ATOM 1585 C C . GLY A 1 273 ? 14.210 66.760 -3.602 1.00 15.22 273 GLY A C 1
ATOM 1586 O O . GLY A 1 273 ? 13.305 67.150 -2.896 1.00 17.57 273 GLY A O 1
ATOM 1587 N N . PHE A 1 274 ? 14.688 67.600 -4.570 1.00 17.86 274 PHE A N 1
ATOM 1588 C CA . PHE A 1 274 ? 13.997 68.777 -5.000 1.00 17.00 274 PHE A CA 1
ATOM 1589 C C . PHE A 1 274 ? 14.509 69.063 -6.440 1.00 17.95 274 PHE A C 1
ATOM 1590 O O . PHE A 1 274 ? 15.585 68.630 -6.803 1.00 20.06 274 PHE A O 1
ATOM 1598 N N . ARG A 1 275 ? 13.607 69.673 -7.157 1.00 18.41 275 ARG A N 1
ATOM 1599 C CA . ARG A 1 275 ? 13.897 70.025 -8.544 1.00 17.93 275 ARG A CA 1
ATOM 1600 C C . ARG A 1 275 ? 14.937 71.158 -8.500 1.00 20.29 275 ARG A C 1
ATOM 1601 O O . ARG A 1 275 ? 14.969 72.062 -7.683 1.00 22.80 275 ARG A O 1
ATOM 1609 N N . ARG A 1 276 ? 15.978 70.954 -9.303 1.00 24.81 276 ARG A N 1
ATOM 1610 C CA . ARG A 1 276 ? 17.047 71.903 -9.473 1.00 25.39 276 ARG A CA 1
ATOM 1611 C C . ARG A 1 276 ? 16.547 73.329 -9.637 1.00 21.49 276 ARG A C 1
ATOM 1612 O O . ARG A 1 276 ? 17.214 74.285 -9.216 1.00 26.53 276 ARG A O 1
ATOM 1620 N N . SER A 1 277 ? 15.440 73.510 -10.337 1.00 23.40 277 SER A N 1
ATOM 1621 C CA . SER A 1 277 ? 14.920 74.858 -10.592 1.00 26.80 277 SER A CA 1
ATOM 1622 C C . SER A 1 277 ? 14.197 75.464 -9.414 1.00 27.00 277 SER A C 1
ATOM 1623 O O . SER A 1 277 ? 13.690 76.591 -9.435 1.00 28.27 277 SER A O 1
ATOM 1626 N N . THR A 1 278 ? 14.052 74.738 -8.318 1.00 27.99 278 THR A N 1
ATOM 1627 C CA . THR A 1 278 ? 13.347 75.292 -7.156 1.00 22.29 278 THR A CA 1
ATOM 1628 C C . THR A 1 278 ? 14.113 76.455 -6.540 1.00 25.93 278 THR A C 1
ATOM 1629 O O . THR A 1 278 ? 15.331 76.355 -6.384 1.00 25.46 278 THR A O 1
ATOM 1633 N N . PHE A 1 279 ? 13.464 77.580 -6.234 1.00 23.64 279 PHE A N 1
ATOM 1634 C CA . PHE A 1 279 ? 14.196 78.665 -5.555 1.00 26.47 279 PHE A CA 1
ATOM 1635 C C . PHE A 1 279 ? 14.305 78.380 -4.067 1.00 28.54 279 PHE A C 1
ATOM 1636 O O . PHE A 1 279 ? 13.296 78.252 -3.395 1.00 31.51 279 PHE A O 1
ATOM 1644 N N . LEU A 1 280 ? 15.531 78.321 -3.547 1.00 22.55 280 LEU A N 1
ATOM 1645 C CA . LEU A 1 280 ? 15.628 78.034 -2.111 1.00 21.72 280 LEU A CA 1
ATOM 1646 C C . LEU A 1 280 ? 15.549 79.303 -1.272 1.00 23.75 280 LEU A C 1
ATOM 1647 O O . LEU A 1 280 ? 16.321 80.236 -1.458 1.00 28.59 280 LEU A O 1
ATOM 1652 N N . ARG A 1 281 ? 14.623 79.268 -0.311 1.00 20.13 281 ARG A N 1
ATOM 1653 C CA . ARG A 1 281 ? 14.539 80.395 0.576 1.00 19.90 281 ARG A CA 1
ATOM 1654 C C . ARG A 1 281 ? 15.007 80.011 1.961 1.00 25.95 281 ARG A C 1
ATOM 1655 O O . ARG A 1 281 ? 15.349 78.869 2.235 1.00 22.24 281 ARG A O 1
ATOM 1663 N N . SER A 1 282 ? 15.299 81.057 2.720 1.00 21.24 282 SER A N 1
ATOM 1664 C CA . SER A 1 282 ? 15.763 80.967 4.067 1.00 17.16 282 SER A CA 1
ATOM 1665 C C . SER A 1 282 ? 15.166 79.805 4.873 1.00 14.66 282 SER A C 1
ATOM 1666 O O . SER A 1 282 ? 15.953 79.011 5.476 1.00 19.14 282 SER A O 1
ATOM 1669 N N . TYR A 1 283 ? 13.876 79.818 5.023 1.00 19.40 283 TYR A N 1
ATOM 1670 C CA . TYR A 1 283 ? 13.266 78.779 5.892 1.00 18.90 283 TYR A CA 1
ATOM 1671 C C . TYR A 1 283 ? 13.447 77.389 5.273 1.00 19.49 283 TYR A C 1
ATOM 1672 O O . TYR A 1 283 ? 13.332 76.399 5.990 1.00 23.01 283 TYR A O 1
ATOM 1681 N N . MET A 1 284 ? 13.653 77.296 3.990 1.00 18.69 284 MET A N 1
ATOM 1682 C CA . MET A 1 284 ? 13.895 75.970 3.378 1.00 19.02 284 MET A CA 1
ATOM 1683 C C . MET A 1 284 ? 15.282 75.489 3.737 1.00 22.45 284 MET A C 1
ATOM 1684 O O . MET A 1 284 ? 15.450 74.334 4.137 1.00 19.01 284 MET A O 1
ATOM 1689 N N . TYR A 1 285 ? 16.324 76.358 3.682 1.00 20.28 285 TYR A N 1
ATOM 1690 C CA . TYR A 1 285 ? 17.614 75.851 4.132 1.00 21.46 285 TYR A CA 1
ATOM 1691 C C . TYR A 1 285 ? 17.477 75.404 5.582 1.00 16.27 285 TYR A C 1
ATOM 1692 O O . TYR A 1 285 ? 18.179 74.485 5.982 1.00 21.81 285 TYR A O 1
ATOM 1701 N N . ASP A 1 286 ? 16.689 76.122 6.349 1.00 17.67 286 ASP A N 1
ATOM 1702 C CA . ASP A 1 286 ? 16.570 75.840 7.790 1.00 16.96 286 ASP A CA 1
ATOM 1703 C C . ASP A 1 286 ? 15.958 74.432 7.947 1.00 21.08 286 ASP A C 1
ATOM 1704 O O . ASP A 1 286 ? 16.366 73.645 8.794 1.00 21.13 286 ASP A O 1
ATOM 1709 N N . PHE A 1 287 ? 14.822 74.280 7.261 1.00 19.41 287 PHE A N 1
ATOM 1710 C CA . PHE A 1 287 ? 14.139 72.965 7.360 1.00 19.57 287 PHE A CA 1
ATOM 1711 C C . PHE A 1 287 ? 15.137 71.840 7.032 1.00 21.04 287 PHE A C 1
ATOM 1712 O O . PHE A 1 287 ? 15.113 70.816 7.708 1.00 20.16 287 PHE A O 1
ATOM 1720 N N . ILE A 1 288 ? 15.833 72.004 5.906 1.00 16.39 288 ILE A N 1
ATOM 1721 C CA . ILE A 1 288 ? 16.775 70.985 5.473 1.00 20.46 288 ILE A CA 1
ATOM 1722 C C . ILE A 1 288 ? 17.793 70.655 6.538 1.00 21.30 288 ILE A C 1
ATOM 1723 O O . ILE A 1 288 ? 18.125 69.512 6.883 1.00 20.90 288 ILE A O 1
ATOM 1728 N N . GLN A 1 289 ? 18.347 71.729 7.113 1.00 24.30 289 GLN A N 1
ATOM 1729 C CA . GLN A 1 289 ? 19.397 71.586 8.125 1.00 22.75 289 GLN A CA 1
ATOM 1730 C C . GLN A 1 289 ? 18.855 71.012 9.402 1.00 19.26 289 GLN A C 1
ATOM 1731 O O . GLN A 1 289 ? 19.592 70.262 10.016 1.00 18.78 289 GLN A O 1
ATOM 1737 N N A ARG A 1 290 ? 17.645 71.349 9.827 0.70 14.71 290 ARG A N 1
ATOM 1738 N N B ARG A 1 290 ? 17.641 71.356 9.812 0.30 14.72 290 ARG A N 1
ATOM 1739 C CA A ARG A 1 290 ? 17.025 70.778 11.014 0.70 21.13 290 ARG A CA 1
ATOM 1740 C CA B ARG A 1 290 ? 17.024 70.773 11.010 0.30 14.99 290 ARG A CA 1
ATOM 1741 C C A ARG A 1 290 ? 16.779 69.263 10.861 0.70 22.51 290 ARG A C 1
ATOM 1742 C C B ARG A 1 290 ? 16.929 69.248 10.834 0.30 16.64 290 ARG A C 1
ATOM 1743 O O A ARG A 1 290 ? 16.658 68.539 11.843 0.70 19.59 290 ARG A O 1
ATOM 1744 O O B ARG A 1 290 ? 17.544 68.482 11.580 0.30 11.01 290 ARG A O 1
ATOM 1759 N N . PHE A 1 291 ? 16.566 68.845 9.605 1.00 18.06 291 PHE A N 1
ATOM 1760 C CA . PHE A 1 291 ? 16.318 67.428 9.361 1.00 19.58 291 PHE A CA 1
ATOM 1761 C C . PHE A 1 291 ? 17.637 66.676 9.215 1.00 21.13 291 PHE A C 1
ATOM 1762 O O . PHE A 1 291 ? 17.746 65.526 9.594 1.00 23.20 291 PHE A O 1
ATOM 1770 N N . ALA A 1 292 ? 18.664 67.289 8.624 1.00 17.88 292 ALA A N 1
ATOM 1771 C CA . ALA A 1 292 ? 19.945 66.633 8.361 1.00 23.49 292 ALA A CA 1
ATOM 1772 C C . ALA A 1 292 ? 21.076 67.652 8.571 1.00 27.15 292 ALA A C 1
ATOM 1773 O O . ALA A 1 292 ? 21.391 68.415 7.661 1.00 23.78 292 ALA A O 1
ATOM 1775 N N . PRO A 1 293 ? 21.529 67.738 9.791 1.00 27.78 293 PRO A N 1
ATOM 1776 C CA . PRO A 1 293 ? 22.461 68.771 10.208 1.00 29.68 293 PRO A CA 1
ATOM 1777 C C . PRO A 1 293 ? 23.675 68.942 9.350 1.00 28.47 293 PRO A C 1
ATOM 1778 O O . PRO A 1 293 ? 24.180 70.071 9.212 1.00 35.11 293 PRO A O 1
ATOM 1782 N N . HIS A 1 294 ? 24.127 67.942 8.639 1.00 22.32 294 HIS A N 1
ATOM 1783 C CA . HIS A 1 294 ? 25.249 68.039 7.715 1.00 21.79 294 HIS A CA 1
ATOM 1784 C C . HIS A 1 294 ? 24.888 68.783 6.442 1.00 25.57 294 HIS A C 1
ATOM 1785 O O . HIS A 1 294 ? 25.779 69.170 5.658 1.00 25.13 294 HIS A O 1
ATOM 1792 N N A LEU A 1 295 ? 23.590 68.973 6.180 0.50 21.73 295 LEU A N 1
ATOM 1793 N N B LEU A 1 295 ? 23.598 69.004 6.161 0.50 22.87 295 LEU A N 1
ATOM 1794 C CA A LEU A 1 295 ? 23.158 69.673 4.989 0.50 21.03 295 LEU A CA 1
ATOM 1795 C CA B LEU A 1 295 ? 23.206 69.664 4.932 0.50 24.16 295 LEU A CA 1
ATOM 1796 C C A LEU A 1 295 ? 23.020 71.165 5.291 0.50 20.84 295 LEU A C 1
ATOM 1797 C C B LEU A 1 295 ? 23.038 71.174 5.124 0.50 24.36 295 LEU A C 1
ATOM 1798 O O A LEU A 1 295 ? 21.961 71.739 5.520 0.50 12.31 295 LEU A O 1
ATOM 1799 O O B LEU A 1 295 ? 22.213 71.827 4.476 0.50 24.98 295 LEU A O 1
ATOM 1808 N N . THR A 1 296 ? 24.211 71.772 5.383 1.00 25.32 296 THR A N 1
ATOM 1809 C CA . THR A 1 296 ? 24.259 73.216 5.675 1.00 26.98 296 THR A CA 1
ATOM 1810 C C . THR A 1 296 ? 24.012 73.895 4.356 1.00 25.82 296 THR A C 1
ATOM 1811 O O . THR A 1 296 ? 24.225 73.291 3.284 1.00 25.53 296 THR A O 1
ATOM 1815 N N . ARG A 1 297 ? 23.805 75.211 4.389 1.00 29.89 297 ARG A N 1
ATOM 1816 C CA . ARG A 1 297 ? 23.594 76.004 3.180 1.00 31.32 297 ARG A CA 1
ATOM 1817 C C . ARG A 1 297 ? 24.684 75.800 2.158 1.00 28.71 297 ARG A C 1
ATOM 1818 O O . ARG A 1 297 ? 24.402 75.554 0.975 1.00 27.15 297 ARG A O 1
ATOM 1826 N N . ASP A 1 298 ? 25.943 75.764 2.606 1.00 35.09 298 ASP A N 1
ATOM 1827 C CA . ASP A 1 298 ? 27.025 75.631 1.625 1.00 38.16 298 ASP A CA 1
ATOM 1828 C C . ASP A 1 298 ? 27.024 74.260 0.987 1.00 34.08 298 ASP A C 1
ATOM 1829 O O . ASP A 1 298 ? 27.081 74.217 -0.256 1.00 34.80 298 ASP A O 1
ATOM 1834 N N . VAL A 1 299 ? 26.850 73.182 1.749 1.00 29.15 299 VAL A N 1
ATOM 1835 C CA . VAL A 1 299 ? 26.738 71.845 1.137 1.00 29.09 299 VAL A CA 1
ATOM 1836 C C . VAL A 1 299 ? 25.636 71.812 0.102 1.00 30.83 299 VAL A C 1
ATOM 1837 O O . VAL A 1 299 ? 25.754 71.325 -1.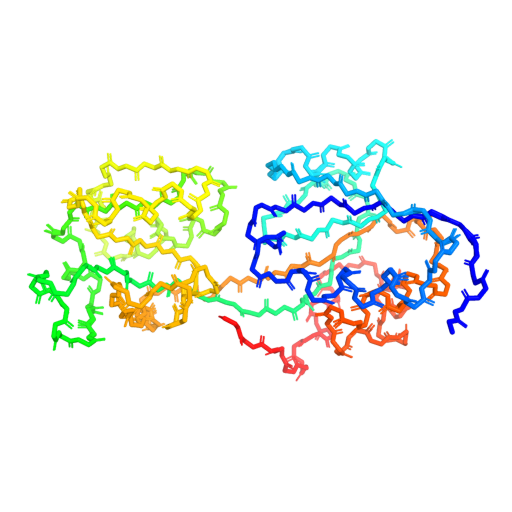020 1.00 30.94 299 VAL A O 1
ATOM 1841 N N . VAL A 1 300 ? 24.475 72.340 0.494 1.00 28.75 300 VAL A N 1
ATOM 1842 C CA . VAL A 1 300 ? 23.343 72.310 -0.434 1.00 28.09 300 VAL A CA 1
ATOM 1843 C C . VAL A 1 300 ? 23.646 73.076 -1.721 1.00 30.71 300 VAL A C 1
ATOM 1844 O O . VAL A 1 300 ? 23.375 72.632 -2.839 1.00 32.09 300 VAL A O 1
ATOM 1848 N N . ASP A 1 301 ? 24.070 74.331 -1.562 1.00 31.21 301 ASP A N 1
ATOM 1849 C CA . ASP A 1 301 ? 24.331 75.154 -2.773 1.00 33.33 301 ASP A CA 1
ATOM 1850 C C . ASP A 1 301 ? 25.372 74.557 -3.701 1.00 32.69 301 ASP A C 1
ATOM 1851 O O . ASP A 1 301 ? 25.250 74.665 -4.928 1.00 36.51 301 ASP A O 1
ATOM 1856 N N . THR A 1 302 ? 26.396 73.924 -3.159 1.00 27.72 302 THR A N 1
ATOM 1857 C CA . THR A 1 302 ? 27.343 73.167 -3.962 1.00 32.93 302 THR A CA 1
ATOM 1858 C C . THR A 1 302 ? 26.655 72.042 -4.735 1.00 39.24 302 THR A C 1
ATOM 1859 O O . THR A 1 302 ? 26.761 71.941 -5.965 1.00 35.02 302 THR A O 1
ATOM 1863 N N . ALA A 1 303 ? 25.883 71.224 -3.991 1.00 39.01 303 ALA A N 1
ATOM 1864 C CA . ALA A 1 303 ? 25.177 70.136 -4.680 1.00 35.12 303 ALA A CA 1
ATOM 1865 C C . ALA A 1 303 ? 24.283 70.731 -5.761 1.00 34.37 303 ALA A C 1
ATOM 1866 O O . ALA A 1 303 ? 24.301 70.136 -6.833 1.00 36.19 303 ALA A O 1
ATOM 1868 N N . VAL A 1 304 ? 23.597 71.863 -5.541 1.00 33.42 304 VAL A N 1
ATOM 1869 C CA . VAL A 1 304 ? 22.740 72.320 -6.639 1.00 34.80 304 VAL A CA 1
ATOM 1870 C C . VAL A 1 304 ? 23.588 72.621 -7.875 1.00 42.02 304 VAL A C 1
ATOM 1871 O O . VAL A 1 304 ? 23.089 72.578 -8.997 1.00 39.15 304 VAL A O 1
ATOM 1875 N N . ALA A 1 305 ? 24.813 73.082 -7.623 1.00 48.26 305 ALA A N 1
ATOM 1876 C CA . ALA A 1 305 ? 25.733 73.505 -8.677 1.00 53.15 305 ALA A CA 1
ATOM 1877 C C . ALA A 1 305 ? 26.269 72.327 -9.478 1.00 56.54 305 ALA A C 1
ATOM 1878 O O . ALA A 1 305 ? 26.206 72.383 -10.705 1.00 60.66 305 ALA A O 1
ATOM 1880 N N . LEU A 1 306 ? 26.703 71.269 -8.803 1.00 59.02 306 LEU A N 1
ATOM 1881 C CA . LEU A 1 306 ? 27.139 70.053 -9.485 1.00 61.33 306 LEU A CA 1
ATOM 1882 C C . LEU A 1 306 ? 26.073 69.613 -10.474 1.00 67.59 306 LEU A C 1
ATOM 1883 O O . LEU A 1 306 ? 24.950 70.088 -10.339 1.00 69.77 306 LEU A O 1
ATOM 1888 N N . ARG A 1 307 ? 26.401 68.776 -11.450 1.00 77.52 307 ARG A N 1
ATOM 1889 C CA . ARG A 1 307 ? 25.386 68.303 -12.387 1.00 84.89 307 ARG A CA 1
ATOM 1890 C C . ARG A 1 307 ? 25.142 66.804 -12.235 1.00 86.08 307 ARG A C 1
ATOM 1891 O O . ARG A 1 307 ? 24.026 66.363 -11.984 1.00 88.19 307 ARG A O 1
ATOM 1899 N N . SER A 1 308 ? 26.183 66.011 -12.363 1.00 86.50 308 SER A N 1
ATOM 1900 C CA . SER A 1 308 ? 26.124 64.567 -12.378 1.00 88.58 308 SER A CA 1
ATOM 1901 C C . SER A 1 308 ? 25.949 64.204 -10.916 1.00 89.69 308 SER A C 1
ATOM 1902 O O . SER A 1 308 ? 26.915 64.333 -10.152 1.00 89.88 308 SER A O 1
ATOM 1905 N N . ASN A 1 309 ? 24.823 63.614 -10.538 1.00 90.44 309 ASN A N 1
ATOM 1906 C CA . ASN A 1 309 ? 24.593 63.180 -9.171 1.00 91.50 309 ASN A CA 1
ATOM 1907 C C . ASN A 1 309 ? 25.589 62.043 -8.957 1.00 92.90 309 ASN A C 1
ATOM 1908 O O . ASN A 1 309 ? 25.701 61.557 -7.829 1.00 93.60 309 ASN A O 1
ATOM 1913 N N . GLU A 1 310 ? 26.260 61.645 -10.041 1.00 92.61 310 GLU A N 1
ATOM 1914 C CA . GLU A 1 310 ? 27.335 60.656 -9.859 1.00 92.25 310 GLU A CA 1
ATOM 1915 C C . GLU A 1 310 ? 28.394 61.414 -9.053 1.00 89.89 310 GLU A C 1
ATOM 1916 O O . GLU A 1 310 ? 29.104 60.912 -8.197 1.00 90.02 310 GLU A O 1
ATOM 1922 N N . ASP A 1 311 ? 28.323 62.737 -9.218 1.00 86.54 311 ASP A N 1
ATOM 1923 C CA . ASP A 1 311 ? 29.243 63.666 -8.595 1.00 82.76 311 ASP A CA 1
ATOM 1924 C C . ASP A 1 311 ? 28.803 64.228 -7.259 1.00 78.29 311 ASP A C 1
ATOM 1925 O O . ASP A 1 311 ? 29.650 64.714 -6.499 1.00 77.61 311 ASP A O 1
ATOM 1930 N N . ILE A 1 312 ? 27.510 64.199 -6.957 1.00 73.55 312 ILE A N 1
ATOM 1931 C CA . ILE A 1 312 ? 27.059 64.645 -5.630 1.00 68.30 312 ILE A CA 1
ATOM 1932 C C . ILE A 1 312 ? 27.422 63.563 -4.618 1.00 66.73 312 ILE A C 1
ATOM 1933 O O . ILE A 1 312 ? 27.887 63.845 -3.523 1.00 67.02 312 ILE A O 1
ATOM 1938 N N . GLU A 1 313 ? 27.234 62.315 -5.047 1.00 67.88 313 GLU A N 1
ATOM 1939 C CA . GLU A 1 313 ? 27.545 61.177 -4.178 1.00 68.44 313 GLU A CA 1
ATOM 1940 C C . GLU A 1 313 ? 29.035 61.171 -3.853 1.00 65.84 313 GLU A C 1
ATOM 1941 O O . GLU A 1 313 ? 29.455 60.849 -2.738 1.00 63.26 313 GLU A O 1
ATOM 1947 N N . ALA A 1 314 ? 29.834 61.602 -4.826 1.00 63.17 314 ALA A N 1
ATOM 1948 C CA . ALA A 1 314 ? 31.277 61.706 -4.647 1.00 62.01 314 ALA A CA 1
ATOM 1949 C C . ALA A 1 314 ? 31.615 62.587 -3.451 1.00 59.64 314 ALA A C 1
ATOM 1950 O O . ALA A 1 314 ? 32.431 62.244 -2.599 1.00 61.46 314 ALA A O 1
ATOM 1952 N N . MET A 1 315 ? 30.926 63.717 -3.360 1.00 57.62 315 MET A N 1
ATOM 1953 C CA . MET A 1 315 ? 31.081 64.686 -2.294 1.00 54.68 315 MET A CA 1
ATOM 1954 C C . MET A 1 315 ? 30.660 64.146 -0.939 1.00 54.85 315 MET A C 1
ATOM 1955 O O . MET A 1 315 ? 31.049 64.643 0.120 1.00 54.09 315 MET A O 1
ATOM 1960 N N . PHE A 1 316 ? 29.813 63.120 -0.969 1.00 53.91 316 PHE A N 1
ATOM 1961 C CA . PHE A 1 316 ? 29.272 62.615 0.295 1.00 57.30 316 PHE A CA 1
ATOM 1962 C C . PHE A 1 316 ? 30.077 61.446 0.832 1.00 62.65 316 PHE A C 1
ATOM 1963 O O . PHE A 1 316 ? 30.052 61.133 2.027 1.00 59.49 316 PHE A O 1
ATOM 1971 N N . LYS A 1 317 ? 30.912 60.893 -0.042 1.00 68.99 317 LYS A N 1
ATOM 1972 C CA . LYS A 1 317 ? 31.805 59.802 0.315 1.00 75.27 317 LYS A CA 1
ATOM 1973 C C . LYS A 1 317 ? 32.566 60.116 1.599 1.00 77.42 317 LYS A C 1
ATOM 1974 O O . LYS A 1 317 ? 32.534 59.352 2.567 1.00 79.08 317 LYS A O 1
ATOM 1980 N N . ASP A 1 318 ? 33.221 61.275 1.632 1.00 78.54 318 ASP A N 1
ATOM 1981 C CA . ASP A 1 318 ? 33.983 61.664 2.810 1.00 78.82 318 ASP A CA 1
ATOM 1982 C C . ASP A 1 318 ? 33.099 61.838 4.041 1.00 76.77 318 ASP A C 1
ATOM 1983 O O . ASP A 1 318 ? 33.518 61.445 5.132 1.00 76.73 318 ASP A O 1
ATOM 1988 N N . ILE A 1 319 ? 31.936 62.468 3.875 1.00 72.60 319 ILE A N 1
ATOM 1989 C CA . ILE A 1 319 ? 31.129 62.845 5.019 1.00 70.02 319 ILE A CA 1
ATOM 1990 C C . ILE A 1 319 ? 30.289 61.739 5.634 1.00 66.61 319 ILE A C 1
ATOM 1991 O O . ILE A 1 319 ? 29.533 61.042 4.970 1.00 66.33 319 ILE A O 1
ATOM 1996 N N . LYS A 1 320 ? 30.461 61.588 6.947 1.00 60.85 320 LYS A N 1
ATOM 1997 C CA . LYS A 1 320 ? 29.795 60.575 7.736 1.00 59.06 320 LYS A CA 1
ATOM 1998 C C . LYS A 1 320 ? 28.337 60.943 8.010 1.00 52.75 320 LYS A C 1
ATOM 1999 O O . LYS A 1 320 ? 28.044 61.901 8.727 1.00 51.74 320 LYS A O 1
ATOM 2005 N N . LEU A 1 321 ? 27.436 60.144 7.448 1.00 44.71 321 LEU A N 1
ATOM 2006 C CA . LEU A 1 321 ? 26.012 60.300 7.674 1.00 35.79 321 LEU A CA 1
ATOM 2007 C C . LEU A 1 321 ? 25.553 59.648 8.966 1.00 33.97 321 LEU A C 1
ATOM 2008 O O . LEU A 1 321 ? 25.993 58.578 9.359 1.00 29.10 321 LEU A O 1
ATOM 2013 N N . PRO A 1 322 ? 24.578 60.271 9.616 1.00 29.02 322 PRO A N 1
ATOM 2014 C CA . PRO A 1 322 ? 23.986 59.742 10.818 1.00 32.34 322 PRO A CA 1
ATOM 2015 C C . PRO A 1 322 ? 23.330 58.385 10.505 1.00 35.26 322 PRO A C 1
ATOM 2016 O O . PRO A 1 322 ? 23.017 58.179 9.317 1.00 26.48 322 PRO A O 1
ATOM 2020 N N . GLU A 1 323 ? 23.159 57.562 11.528 1.00 33.51 323 GLU A N 1
ATOM 2021 C CA . GLU A 1 323 ? 22.470 56.286 11.296 1.00 46.27 323 GLU A CA 1
ATOM 2022 C C . GLU A 1 323 ? 21.232 56.166 12.180 1.00 45.78 323 GLU A C 1
ATOM 2023 O O . GLU A 1 323 ? 21.294 56.589 13.336 1.00 47.69 323 GLU A O 1
ATOM 2029 N N . LYS A 1 324 ? 20.119 55.659 11.662 1.00 42.87 324 LYS A N 1
ATOM 2030 C CA . LYS A 1 324 ? 18.883 55.581 12.438 1.00 41.17 324 LYS A CA 1
ATOM 2031 C C . LYS A 1 324 ? 18.290 54.178 12.393 1.00 42.37 324 LYS A C 1
ATOM 2032 O O . LYS A 1 324 ? 18.868 53.357 11.640 1.00 43.33 324 LYS A O 1
#

Organism: Klebsiella pneumoniae (NCBI:txid573)

CATH classification: 3.40.190.10 (+1 more: 3.40.190.10)

Nearest PDB structures (foldseek):
  1al3-assembly1_A  TM=1.004E+00  e=6.169E-54  Klebsiella aerogenes
  4gxa-assembly1_A  TM=9.742E-01  e=1.648E-44  Salmonella enterica subsp. enterica serovar Typhimurium str. LT2
  9f14-assembly1_A  TM=9.287E-01  e=5.204E-42  Klebsiella aerogenes
  5z50-assembly1_B  TM=9.740E-01  e=2.670E-35  Pseudomonas aeruginosa
  2fyi-assembly2_C  TM=9.383E-01  e=1.191E-24  Escherichia coli K-12

B-factor: mean 29.8, std 17.34, range [6.31, 107.06]

InterPro domains:
  IPR000847 LysR, HTH, N-terminal domain [PF00126] (3-64)
  IPR000847 LysR, HTH, N-terminal domain [PR00039] (19-30)
  IPR000847 LysR, HTH, N-terminal domain [PR00039] (30-40)
  IPR000847 LysR, HTH, N-terminal domain [PR00039] (40-51)
  IPR000847 LysR, HTH, N-terminal domain [PS50931] (1-59)
  IPR005119 LysR, substrate-binding [PF03466] (92-293)
  IPR036388 Winged helix-like DNA-binding domain superfamily [G3DSA:1.10.10.10] (1-87)
  IPR036390 Winged helix DNA-binding domain superfamily [SSF46785] (1-85)